Protein AF-A0A5F5Y4G2-F1 (afdb_monomer)

Secondary structure (DSSP, 8-state):
-----------------------------------------PPEEE-----SSS-----EEE--TTHHHHHHHHHHHHHHHHHHHHHHHHHHHHHHHHHHHHHHHHHHHHHHHHHHHHHHHHHHHHHHHHHHHHHHHHHHHHHHHHHHHHHHHHHHHHHHHHHHHHHHHHHHHHHHHHHHHHHHHHHHHHHHHHHHHHHHHHHHHHHHHHHHHHHHHHHHHHHHHHHHHHHHHHHHHHHHHHHHHHHHHHHHHHHHHHHHHHHHHHHHHHHHHHHHHHHHHHHHHHHHHHHHHHHHHTTS---TT-HHHHHHHHHHHHHHHHHHHHHHHHHHHHHHHHHHHHHHHHHHHHHHHHHHHHH--

Radius of gyration: 119.44 Å; Cα contacts (8 Å, |Δi|>4): 50; chains: 1; bounding box: 191×62×317 Å

Structure (mmCIF, N/CA/C/O backbone):
data_AF-A0A5F5Y4G2-F1
#
_entry.id   AF-A0A5F5Y4G2-F1
#
loop_
_atom_site.group_PDB
_atom_site.id
_atom_site.type_symbol
_atom_site.label_atom_id
_atom_site.label_alt_id
_atom_site.label_comp_id
_atom_site.label_asym_id
_atom_site.label_entity_id
_atom_site.label_seq_id
_atom_site.pdbx_PDB_ins_code
_atom_site.Cartn_x
_atom_site.Cartn_y
_atom_site.Cartn_z
_atom_site.occupancy
_atom_site.B_iso_or_equiv
_atom_site.auth_seq_id
_atom_site.auth_comp_id
_atom_site.auth_asym_id
_atom_site.auth_atom_id
_atom_site.pdbx_PDB_model_num
ATOM 1 N N . MET A 1 1 ? -34.140 -34.320 80.057 1.00 38.53 1 MET A N 1
ATOM 2 C CA . MET A 1 1 ? -33.520 -34.977 81.225 1.00 38.53 1 MET A CA 1
ATOM 3 C C . MET A 1 1 ? -34.242 -34.396 82.426 1.00 38.53 1 MET A C 1
ATOM 5 O O . MET A 1 1 ? -34.136 -33.197 82.622 1.00 38.53 1 MET A O 1
ATOM 9 N N . THR A 1 2 ? -35.306 -35.071 82.870 1.00 36.28 2 THR A N 1
ATOM 10 C CA . THR A 1 2 ? -35.298 -36.033 84.003 1.00 36.28 2 THR A CA 1
ATOM 11 C C . THR A 1 2 ? -35.081 -35.324 85.334 1.00 36.28 2 THR A C 1
ATOM 13 O O . THR A 1 2 ? -34.083 -34.624 85.457 1.00 36.28 2 THR A O 1
ATOM 16 N N . SER A 1 3 ? -35.884 -35.506 86.374 1.00 38.56 3 SER A N 1
ATOM 17 C CA . SER A 1 3 ? -37.195 -36.156 86.582 1.00 38.56 3 SER A CA 1
ATOM 18 C C . SER A 1 3 ? -37.644 -35.701 87.978 1.00 38.56 3 SER A C 1
ATOM 20 O O . SER A 1 3 ? -36.777 -35.312 88.751 1.00 38.56 3 SER A O 1
ATOM 22 N N . GLU A 1 4 ? -38.921 -35.826 88.339 1.00 37.50 4 GLU A N 1
ATOM 23 C CA . GLU A 1 4 ? -39.288 -36.415 89.640 1.00 37.50 4 GLU A CA 1
ATOM 24 C C . GLU A 1 4 ? -40.790 -36.713 89.679 1.00 37.50 4 GLU A C 1
ATOM 26 O O . GLU A 1 4 ? -41.617 -35.872 89.326 1.00 37.50 4 GLU A O 1
ATOM 31 N N . ASP A 1 5 ? -41.102 -37.959 90.031 1.00 40.75 5 ASP A N 1
ATOM 32 C CA . ASP A 1 5 ? -42.426 -38.567 89.931 1.00 40.75 5 ASP A CA 1
ATOM 33 C C . ASP A 1 5 ? -43.173 -38.547 91.279 1.00 40.75 5 ASP A C 1
ATOM 35 O O . ASP A 1 5 ? -42.569 -38.571 92.351 1.00 40.75 5 ASP A O 1
ATOM 39 N N . ASP A 1 6 ? -44.503 -38.532 91.183 1.00 41.88 6 ASP A N 1
ATOM 40 C CA . ASP A 1 6 ? -45.515 -39.155 92.052 1.00 41.88 6 ASP A CA 1
ATOM 41 C C . ASP A 1 6 ? -45.130 -39.689 93.457 1.00 41.88 6 ASP A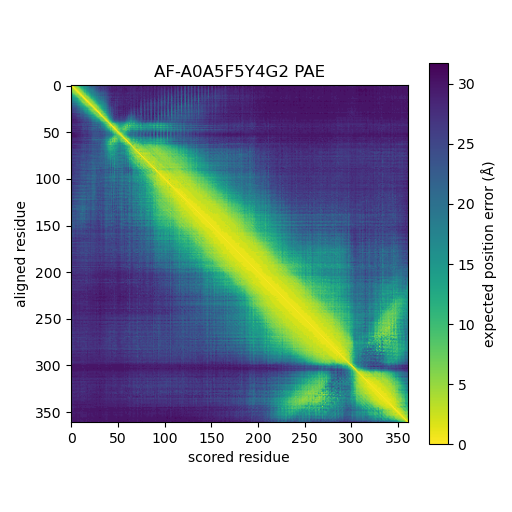 C 1
ATOM 43 O O . ASP A 1 6 ? -44.310 -40.595 93.593 1.00 41.88 6 ASP A O 1
ATOM 47 N N . CYS A 1 7 ? -45.932 -39.336 94.482 1.00 33.00 7 CYS A N 1
ATOM 48 C CA . CYS A 1 7 ? -46.967 -40.275 94.974 1.00 33.00 7 CYS A CA 1
ATOM 49 C C . CYS A 1 7 ? -47.960 -39.708 96.023 1.00 33.00 7 CYS A C 1
ATOM 51 O O . CYS A 1 7 ? -47.598 -39.026 96.978 1.00 33.00 7 CYS A O 1
ATOM 53 N N . PHE A 1 8 ? -49.226 -40.108 95.870 1.00 34.81 8 PHE A N 1
ATOM 54 C CA . PHE A 1 8 ? -50.351 -40.079 96.834 1.00 34.81 8 PHE A CA 1
ATOM 55 C C . PHE A 1 8 ? -50.457 -41.471 97.549 1.00 34.81 8 PHE A C 1
ATOM 57 O O . PHE A 1 8 ? -49.630 -42.328 97.233 1.00 34.81 8 PHE A O 1
ATOM 64 N N . PRO A 1 9 ? -51.490 -41.856 98.357 1.00 64.25 9 PRO A N 1
ATOM 65 C CA . PRO A 1 9 ? -52.448 -41.154 99.254 1.00 64.25 9 PRO A CA 1
ATOM 66 C C . PRO A 1 9 ? -52.682 -41.880 100.639 1.00 64.25 9 PRO A C 1
ATOM 68 O O . PRO A 1 9 ? -51.993 -42.841 100.962 1.00 64.25 9 PRO A O 1
ATOM 71 N N . ASN A 1 10 ? -53.774 -41.520 101.363 1.00 39.72 10 ASN A N 1
ATOM 72 C CA . ASN A 1 10 ? -54.607 -42.361 102.285 1.00 39.72 10 ASN A CA 1
ATOM 73 C C . ASN A 1 10 ? -54.117 -42.628 103.748 1.00 39.72 10 ASN A C 1
ATOM 75 O O . ASN A 1 10 ? -52.921 -42.679 103.988 1.00 39.72 10 ASN A O 1
ATOM 79 N N . VAL A 1 11 ? -54.954 -42.829 104.802 1.00 36.81 11 VAL A N 1
ATOM 80 C CA . VAL A 1 11 ? -56.440 -42.912 104.973 1.00 36.81 11 VAL A CA 1
ATOM 81 C C . VAL A 1 11 ? -56.912 -42.565 106.425 1.00 36.81 11 VAL A C 1
ATOM 83 O O . VAL A 1 11 ? -56.102 -42.432 107.336 1.00 36.81 11 VAL A O 1
ATOM 86 N N . CYS A 1 12 ? -58.235 -42.422 106.624 1.00 34.38 12 CYS A N 1
ATOM 87 C CA . CYS A 1 12 ? -59.021 -42.053 107.829 1.00 34.38 12 CYS A CA 1
ATOM 88 C C . CYS A 1 12 ? -58.856 -42.844 109.159 1.00 34.38 12 CYS A C 1
ATOM 90 O O . CYS A 1 12 ? -58.611 -44.046 109.134 1.00 34.38 12 CYS A O 1
ATOM 92 N N . SER A 1 13 ? -59.261 -42.215 110.288 1.00 35.00 13 SER A N 1
ATOM 93 C CA . SER A 1 13 ? -60.298 -42.705 111.253 1.00 35.00 13 SER A CA 1
ATOM 94 C C . SER A 1 13 ? -60.616 -41.615 112.315 1.00 35.00 13 SER A C 1
ATOM 96 O O . SER A 1 13 ? -59.695 -41.124 112.952 1.00 35.00 13 SER A O 1
ATOM 98 N N . SER A 1 14 ? -61.809 -41.004 112.398 1.00 35.41 14 SER A N 1
ATOM 99 C CA . SER A 1 14 ? -63.101 -41.456 112.979 1.00 35.41 14 SER A CA 1
ATOM 100 C C . SER A 1 14 ? -63.208 -41.418 114.525 1.00 35.41 14 SER A C 1
ATOM 102 O O . SER A 1 14 ? -62.497 -42.131 115.227 1.00 35.41 14 SER A O 1
ATOM 104 N N . CYS A 1 15 ? -64.152 -40.616 115.047 1.00 32.66 15 CYS A N 1
ATOM 105 C CA . CYS A 1 15 ? -64.503 -40.452 116.474 1.00 32.66 15 CYS A CA 1
ATOM 106 C C . CYS A 1 15 ? -65.824 -41.172 116.823 1.00 32.66 15 CYS A C 1
ATOM 108 O O . CYS A 1 15 ? -66.755 -41.070 116.028 1.00 32.66 15 CYS A O 1
ATOM 110 N N . ILE A 1 16 ? -65.989 -41.756 118.030 1.00 34.91 16 ILE A N 1
ATOM 111 C CA . ILE A 1 16 ? -67.303 -42.224 118.554 1.00 34.91 16 ILE A CA 1
ATOM 112 C C . ILE A 1 16 ? -67.467 -42.028 120.097 1.00 34.91 16 ILE A C 1
ATOM 114 O O . ILE A 1 16 ? -66.709 -42.591 120.875 1.00 34.91 16 ILE A O 1
ATOM 118 N N . PHE A 1 17 ? -68.495 -41.244 120.481 1.00 30.48 17 PHE A N 1
ATOM 119 C CA . PHE A 1 17 ? -69.427 -41.257 121.655 1.00 30.48 17 PHE A CA 1
ATOM 120 C C . PHE A 1 17 ? -69.016 -41.490 123.151 1.00 30.48 17 PHE A C 1
ATOM 122 O O . PHE A 1 17 ? -68.577 -42.568 123.523 1.00 30.48 17 PHE A O 1
ATOM 129 N N . TYR A 1 18 ? -69.338 -40.484 124.005 1.00 29.27 18 TYR A N 1
ATOM 130 C CA . TYR A 1 18 ? -70.257 -40.424 125.199 1.00 29.27 18 TYR A CA 1
ATOM 131 C C . TYR A 1 18 ? -70.629 -41.673 126.068 1.00 29.27 18 TYR A C 1
ATOM 133 O O . TYR A 1 18 ? -70.656 -42.769 125.517 1.00 29.27 18 TYR A O 1
ATOM 141 N N . PRO A 1 19 ? -71.181 -41.538 127.321 1.00 44.78 19 PRO A N 1
ATOM 142 C CA . PRO A 1 19 ? -71.185 -40.443 128.333 1.00 44.78 19 PRO A CA 1
ATOM 143 C C . PRO A 1 19 ? -70.999 -40.898 129.834 1.00 44.78 19 PRO A C 1
ATOM 145 O O . PRO A 1 19 ? -70.673 -42.041 130.128 1.00 44.78 19 PRO A O 1
ATOM 148 N N . GLU A 1 20 ? -71.240 -39.961 130.771 1.00 35.31 20 GLU A N 1
ATOM 149 C CA . GLU A 1 20 ? -71.387 -40.029 132.257 1.00 35.31 20 GLU A CA 1
ATOM 150 C C . GLU A 1 20 ? -72.375 -41.099 132.836 1.00 35.31 20 GLU A C 1
ATOM 152 O O . GLU A 1 20 ? -73.186 -41.590 132.046 1.00 35.31 20 GLU A O 1
ATOM 157 N N . PRO A 1 21 ? -72.387 -41.462 134.165 1.00 42.16 21 PRO A N 1
ATOM 158 C CA . PRO A 1 21 ? -72.597 -40.508 135.290 1.00 42.16 21 PRO A CA 1
ATOM 159 C C . PRO A 1 21 ? -72.016 -40.799 136.707 1.00 42.16 21 PRO A C 1
ATOM 161 O O . PRO A 1 21 ? -71.596 -41.904 137.047 1.00 42.16 21 PRO A O 1
ATOM 164 N N . PHE A 1 22 ? -72.107 -39.788 137.587 1.00 32.94 22 PHE A N 1
ATOM 165 C CA . PHE A 1 22 ? -71.995 -39.903 139.058 1.00 32.94 22 PHE A CA 1
ATOM 166 C C . PHE A 1 22 ? -73.327 -40.311 139.735 1.00 32.94 22 PHE A C 1
ATOM 168 O O . PHE A 1 22 ? -74.379 -39.757 139.419 1.00 32.94 22 PHE A O 1
ATOM 175 N N . GLU A 1 23 ? -73.279 -41.176 140.760 1.00 34.03 23 GLU A N 1
ATOM 176 C CA . GLU A 1 23 ? -74.411 -41.456 141.668 1.00 34.03 23 GLU A CA 1
ATOM 177 C C . GLU A 1 23 ?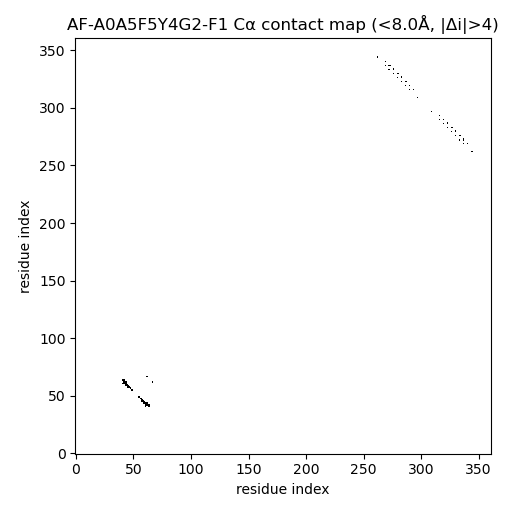 -74.130 -40.961 143.101 1.00 34.03 23 GLU A C 1
ATOM 179 O O . GLU A 1 23 ? -73.110 -41.301 143.701 1.00 34.03 23 GLU A O 1
ATOM 184 N N . THR A 1 24 ? -75.086 -40.235 143.695 1.00 31.59 24 THR A N 1
ATOM 185 C CA . THR A 1 24 ? -75.095 -39.914 145.134 1.00 31.59 24 THR A CA 1
ATOM 186 C C . THR A 1 24 ? -76.494 -40.157 145.700 1.00 31.59 24 THR A C 1
ATOM 188 O O . THR A 1 24 ? -77.439 -39.469 145.317 1.00 31.59 24 THR A O 1
ATOM 191 N N . ARG A 1 25 ? -76.651 -41.097 146.645 1.00 31.00 25 ARG A N 1
ATOM 192 C CA . ARG A 1 25 ? -77.920 -41.329 147.363 1.00 31.00 25 ARG A CA 1
ATOM 193 C C . ARG A 1 25 ? -77.757 -41.219 148.881 1.00 31.00 25 ARG A C 1
ATOM 195 O O . ARG A 1 25 ? -77.013 -41.987 149.482 1.00 31.00 25 ARG A O 1
ATOM 202 N N . ARG A 1 26 ? -78.554 -40.340 149.497 1.00 29.23 26 ARG A N 1
ATOM 203 C CA . ARG A 1 26 ? -79.078 -40.472 150.871 1.00 29.23 26 ARG A CA 1
ATOM 204 C C . ARG A 1 26 ? -80.436 -39.760 150.985 1.00 29.23 26 ARG A C 1
ATOM 206 O O . ARG A 1 26 ? -80.460 -38.538 150.889 1.00 29.23 26 ARG A O 1
ATOM 213 N N . PRO A 1 27 ? -81.522 -40.501 151.239 1.00 37.78 27 PRO A N 1
ATOM 214 C CA . PRO A 1 27 ? -82.692 -40.057 152.005 1.00 37.78 27 PRO A CA 1
ATOM 215 C C . PRO A 1 27 ? -82.538 -40.563 153.457 1.00 37.78 27 PRO A C 1
ATOM 217 O O . PRO A 1 27 ? -82.056 -41.671 153.677 1.00 37.78 27 PRO A O 1
ATOM 220 N N . ASP A 1 28 ? -82.648 -39.706 154.469 1.00 29.31 28 ASP A N 1
ATOM 221 C CA . ASP A 1 28 ? -83.875 -39.278 155.174 1.00 29.31 28 ASP A CA 1
ATOM 222 C C . ASP A 1 28 ? -84.373 -40.260 156.253 1.00 29.31 28 ASP A C 1
ATOM 224 O O . ASP A 1 28 ? -84.595 -41.444 156.018 1.00 29.31 28 ASP A O 1
ATOM 228 N N . LEU A 1 29 ? -84.557 -39.719 157.463 1.00 33.94 29 LEU A N 1
ATOM 229 C CA . LEU A 1 29 ? -85.066 -40.384 158.667 1.00 33.94 29 LEU A CA 1
ATOM 230 C C . LEU A 1 29 ? -86.363 -39.689 159.101 1.00 33.94 29 LEU A C 1
ATOM 232 O O . LEU A 1 29 ? -86.390 -38.462 159.184 1.00 33.94 29 LEU A O 1
ATOM 236 N N . SER A 1 30 ? -87.415 -40.448 159.431 1.00 28.41 30 SER A N 1
ATOM 237 C CA . SER A 1 30 ? -88.691 -39.882 159.895 1.00 28.41 30 SER A CA 1
ATOM 238 C C . SER A 1 30 ? -89.414 -40.758 160.934 1.00 28.41 30 SER A C 1
ATOM 240 O O . SER A 1 30 ? -89.969 -41.795 160.593 1.00 28.41 30 SER A O 1
ATOM 242 N N . ASN A 1 31 ? -89.427 -40.249 162.174 1.00 31.16 31 ASN A N 1
ATOM 243 C CA . ASN A 1 31 ? -90.534 -40.171 163.152 1.00 31.16 31 ASN A CA 1
ATOM 244 C C . ASN A 1 31 ? -91.256 -41.396 163.776 1.00 31.16 31 ASN A C 1
ATOM 246 O O . ASN A 1 31 ? -91.581 -42.383 163.129 1.00 31.16 31 ASN A O 1
ATOM 250 N N . GLY A 1 32 ? -91.654 -41.174 165.046 1.00 29.50 32 GLY A N 1
ATOM 251 C CA . GLY A 1 32 ? -92.576 -41.965 165.893 1.00 29.50 32 GLY A CA 1
ATOM 252 C C . GLY A 1 32 ? -91.848 -42.675 167.048 1.00 29.50 32 GLY A C 1
ATOM 253 O O . GLY A 1 32 ? -90.850 -43.332 166.794 1.00 29.50 32 GLY A O 1
ATOM 254 N N . GLU A 1 33 ? -92.221 -42.612 168.336 1.00 29.19 33 GLU A N 1
ATOM 255 C CA . GLU A 1 33 ? -93.356 -42.043 169.110 1.00 29.19 33 GLU A CA 1
ATOM 256 C C . GLU A 1 33 ? -92.981 -42.119 170.640 1.00 29.19 33 GLU A C 1
ATOM 258 O O . GLU A 1 33 ? -91.884 -42.593 170.937 1.00 29.19 33 GLU A O 1
ATOM 263 N N . PRO A 1 34 ? -93.822 -41.798 171.661 1.00 48.72 34 PRO A N 1
ATOM 264 C CA . PRO A 1 34 ? -94.746 -40.666 171.835 1.00 48.72 34 PRO A CA 1
ATOM 265 C C . PRO A 1 34 ? -94.709 -39.991 173.251 1.00 48.72 34 PRO A C 1
ATOM 267 O O . PRO A 1 34 ? -94.328 -40.572 174.260 1.00 48.72 34 PRO A O 1
ATOM 270 N N . THR A 1 35 ? -95.233 -38.758 173.331 1.00 33.94 35 THR A N 1
ATOM 271 C CA . THR A 1 35 ? -95.939 -38.100 174.475 1.00 33.94 35 THR A CA 1
ATOM 272 C C . THR A 1 35 ? -95.528 -38.280 175.960 1.00 33.94 35 THR A C 1
ATOM 274 O O . THR A 1 35 ? -95.774 -39.323 176.562 1.00 33.94 35 THR A O 1
ATOM 277 N N . ARG A 1 36 ? -95.285 -37.144 176.649 1.00 29.19 36 ARG A N 1
ATOM 278 C CA . ARG A 1 36 ? -96.118 -36.643 177.785 1.00 29.19 36 ARG A CA 1
ATOM 279 C C . ARG A 1 36 ? -95.814 -35.163 178.115 1.00 29.19 36 ARG A C 1
ATOM 281 O O . ARG A 1 36 ? -94.771 -34.644 177.741 1.00 29.19 36 ARG A O 1
ATOM 288 N N . LYS A 1 37 ? -96.762 -34.473 178.761 1.00 32.84 37 LYS A N 1
ATOM 289 C CA . LYS A 1 37 ? -96.722 -33.042 179.173 1.00 32.84 37 LYS A CA 1
ATOM 290 C C . LYS A 1 37 ? -96.495 -32.950 180.705 1.00 32.84 37 LYS A C 1
ATOM 292 O O . LYS A 1 37 ? -96.649 -33.988 181.339 1.00 32.84 37 LYS A O 1
ATOM 297 N N . LEU A 1 38 ? -96.194 -31.852 181.420 1.00 36.56 38 LEU A N 1
ATOM 298 C CA . LEU A 1 38 ? -96.100 -30.357 181.323 1.00 36.56 38 LEU A CA 1
ATOM 299 C C . LEU A 1 38 ? -95.194 -29.926 182.548 1.00 36.56 38 LEU A C 1
ATOM 301 O O . LEU A 1 38 ? -94.850 -30.837 183.306 1.00 36.56 38 LEU A O 1
ATOM 305 N N . PRO A 1 39 ? -94.876 -28.648 182.906 1.00 49.78 39 PRO A N 1
ATOM 306 C CA . PRO A 1 39 ? -94.900 -27.338 182.218 1.00 49.78 39 PRO A CA 1
ATOM 307 C C . PRO A 1 39 ? -93.633 -26.428 182.458 1.00 49.78 39 PRO A C 1
ATOM 309 O O . PRO A 1 39 ? -92.713 -26.813 183.164 1.00 49.78 39 PRO A O 1
ATOM 312 N N . GLN A 1 40 ? -93.677 -25.173 181.955 1.00 39.19 40 GLN A N 1
ATOM 313 C CA . GLN A 1 40 ? -92.912 -23.949 182.347 1.00 39.19 40 GLN A CA 1
ATOM 314 C C . GLN A 1 40 ? -91.358 -23.877 182.260 1.00 39.19 40 GLN A C 1
ATOM 316 O O . GLN A 1 40 ? -90.646 -24.702 182.813 1.00 39.19 40 GLN A O 1
ATOM 321 N N . GLY A 1 41 ? -90.832 -22.749 181.739 1.00 45.28 41 GLY A N 1
ATOM 322 C CA . GLY A 1 41 ? -89.499 -22.227 182.120 1.00 45.28 41 GLY A CA 1
ATOM 323 C C . GLY A 1 41 ? -88.669 -21.542 181.018 1.00 45.28 41 GLY A C 1
ATOM 324 O O . GLY A 1 41 ? -88.432 -22.119 179.967 1.00 45.28 41 GLY A O 1
ATOM 325 N N . VAL A 1 42 ? -88.205 -20.315 181.286 1.00 47.97 42 VAL A N 1
ATOM 326 C CA . VAL A 1 42 ? -87.304 -19.475 180.458 1.00 47.97 42 VAL A CA 1
ATOM 327 C C . VAL A 1 42 ? -86.005 -20.202 180.057 1.00 47.97 42 VAL A C 1
ATOM 329 O O . VAL A 1 42 ? -85.409 -20.895 180.878 1.00 47.97 42 VAL A O 1
ATOM 332 N N . VAL A 1 43 ? -85.521 -19.995 178.823 1.00 54.53 43 VAL A N 1
ATOM 333 C CA . VAL A 1 43 ? -84.254 -20.572 178.328 1.00 54.53 43 VAL A CA 1
ATOM 334 C C . VAL A 1 43 ? -83.105 -19.573 178.491 1.00 54.53 43 VAL A C 1
ATOM 336 O O . VAL A 1 43 ? -83.129 -18.494 177.902 1.00 54.53 43 VAL A O 1
ATOM 339 N N . TYR A 1 44 ? -82.076 -19.952 179.250 1.00 50.16 44 TYR A N 1
ATOM 340 C CA . TYR A 1 44 ? -80.855 -19.161 179.431 1.00 50.16 44 TYR A CA 1
ATOM 341 C C . TYR A 1 44 ? -79.737 -19.669 178.515 1.00 50.16 44 TYR A C 1
ATOM 343 O O . TYR A 1 44 ? -79.363 -20.840 178.575 1.00 50.16 44 TYR A O 1
ATOM 351 N N . GLY A 1 45 ? -79.186 -18.784 177.681 1.00 56.12 45 GLY A N 1
ATOM 352 C CA . GLY A 1 45 ? -78.024 -19.074 176.842 1.00 56.12 45 GLY A CA 1
ATOM 353 C C . GLY A 1 45 ? -76.727 -18.635 177.520 1.00 56.12 45 GLY A C 1
ATOM 354 O O . GLY A 1 45 ? -76.561 -17.459 177.836 1.00 56.12 45 GLY A O 1
ATOM 355 N N . VAL A 1 46 ? -75.786 -19.563 177.717 1.00 54.25 46 VAL A N 1
ATOM 356 C CA . VAL A 1 46 ? -74.434 -19.249 178.205 1.00 54.25 46 VAL A CA 1
ATOM 357 C C . VAL A 1 46 ? -73.480 -19.198 177.016 1.00 54.25 46 VAL A C 1
ATOM 359 O O . VAL A 1 46 ? -73.090 -20.235 176.484 1.00 54.25 46 VAL A O 1
ATOM 362 N N . VAL A 1 47 ? -73.071 -17.994 176.616 1.00 61.34 47 VAL A N 1
ATOM 363 C CA . VAL A 1 47 ? -72.015 -17.797 175.613 1.00 61.34 47 VAL A CA 1
ATOM 364 C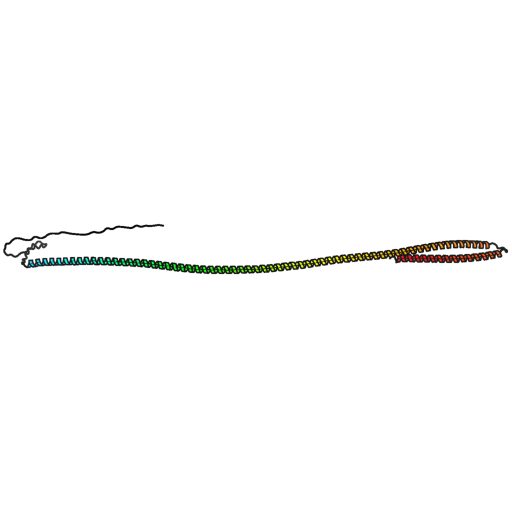 C . VAL A 1 47 ? -70.729 -17.421 176.339 1.00 61.34 47 VAL A C 1
ATOM 366 O O . VAL A 1 47 ? -70.624 -16.334 176.903 1.00 61.34 47 VAL A O 1
ATOM 369 N N . ARG A 1 48 ? -69.726 -18.308 176.318 1.00 49.03 48 ARG A N 1
ATOM 370 C CA . ARG A 1 48 ? -68.372 -17.943 176.753 1.00 49.03 48 ARG A CA 1
ATOM 371 C C . ARG A 1 48 ? -67.795 -16.925 175.773 1.00 49.03 48 ARG A C 1
ATOM 373 O O . ARG A 1 48 ? -67.518 -17.271 174.628 1.00 49.03 48 ARG A O 1
ATOM 380 N N . ARG A 1 49 ? -67.549 -15.703 176.245 1.00 55.59 49 ARG A N 1
ATOM 381 C CA . ARG A 1 49 ? -66.521 -14.845 175.651 1.00 55.59 49 ARG A CA 1
ATOM 382 C C . ARG A 1 49 ? -65.161 -15.272 176.200 1.00 55.59 49 ARG A C 1
ATOM 384 O O . ARG A 1 49 ? -65.057 -15.777 177.318 1.00 55.59 49 ARG A O 1
ATOM 391 N N . SER A 1 50 ? -64.125 -15.145 175.387 1.00 44.56 50 SER A N 1
ATOM 392 C CA . SER A 1 50 ? -62.745 -15.426 175.780 1.00 44.56 50 SER A CA 1
ATOM 393 C C . SER A 1 50 ? -61.877 -14.301 175.244 1.00 44.56 50 SER A C 1
ATOM 395 O O . SER A 1 50 ? -61.340 -14.399 174.146 1.00 44.56 50 SER A O 1
ATOM 397 N N . ASP A 1 51 ? -61.816 -13.218 176.016 1.00 54.22 51 ASP A N 1
ATOM 398 C CA . ASP A 1 51 ? -60.866 -12.131 175.794 1.00 54.22 51 ASP A CA 1
ATOM 399 C C . ASP A 1 51 ? -59.478 -12.495 176.363 1.00 54.22 51 ASP A C 1
ATOM 401 O O . ASP A 1 51 ? -59.390 -13.339 177.262 1.00 54.22 51 ASP A O 1
ATOM 405 N N . PRO A 1 52 ? -58.374 -11.901 175.862 1.00 55.34 52 PRO A N 1
ATOM 406 C CA . PRO A 1 52 ? -57.023 -12.450 176.047 1.00 55.34 52 PRO A CA 1
ATOM 407 C C . PRO A 1 52 ? -56.372 -12.260 177.429 1.00 55.34 52 PRO A C 1
ATOM 409 O O . PRO A 1 52 ? -55.168 -12.473 177.552 1.00 55.34 52 PRO A O 1
ATOM 412 N N . ASN A 1 53 ? -57.111 -11.829 178.454 1.00 51.72 53 ASN A N 1
ATOM 413 C CA . ASN A 1 53 ? -56.567 -11.533 179.782 1.00 51.72 53 ASN A CA 1
ATOM 414 C C . ASN A 1 53 ? -57.477 -12.156 180.855 1.00 51.72 53 ASN A C 1
ATOM 416 O O . ASN A 1 53 ? -58.688 -11.948 180.817 1.00 51.72 53 ASN A O 1
ATOM 420 N N . GLU A 1 54 ? -56.930 -12.966 181.768 1.00 54.50 54 GLU A N 1
ATOM 421 C CA . GLU A 1 54 ? -57.700 -13.950 182.554 1.00 54.50 54 GLU A CA 1
ATOM 422 C C . GLU A 1 54 ? -58.610 -13.375 183.666 1.00 54.50 54 GLU A C 1
ATOM 424 O O . GLU A 1 54 ? -58.422 -13.631 184.855 1.00 54.50 54 GLU A O 1
ATOM 429 N N . GLN A 1 55 ? -59.695 -12.703 183.281 1.00 41.62 55 GLN A N 1
ATOM 430 C CA . GLN A 1 55 ? -60.891 -12.541 184.111 1.00 41.62 55 GLN A CA 1
ATOM 431 C C . GLN A 1 55 ? -62.096 -13.137 183.376 1.00 41.62 55 GLN A C 1
ATOM 433 O O . GLN A 1 55 ? -62.561 -12.641 182.354 1.00 41.62 55 GLN A O 1
ATOM 438 N N . LYS A 1 56 ? -62.567 -14.284 183.878 1.00 52.12 56 LYS A N 1
ATOM 439 C CA . LYS A 1 56 ? -63.601 -15.115 183.242 1.00 52.12 56 LYS A CA 1
ATOM 440 C C . LYS A 1 56 ? -64.996 -14.592 183.599 1.00 52.12 56 LYS A C 1
ATOM 442 O O . LYS A 1 56 ? -65.673 -15.174 184.443 1.00 52.12 56 LYS A O 1
ATOM 447 N N . GLU A 1 57 ? -65.424 -13.503 182.961 1.00 48.81 57 GLU A N 1
ATOM 448 C CA . GLU A 1 57 ? -66.796 -13.000 183.102 1.00 48.81 57 GLU A CA 1
ATOM 449 C C . GLU A 1 57 ? -67.822 -13.909 182.410 1.00 48.81 57 GLU A C 1
ATOM 451 O O . GLU A 1 57 ? -67.703 -14.276 181.239 1.00 48.81 57 GLU A O 1
ATOM 456 N N . MET A 1 58 ? -68.871 -14.261 183.156 1.00 49.16 58 MET A N 1
ATOM 457 C CA . MET A 1 58 ? -69.971 -15.111 182.707 1.00 49.16 58 MET A CA 1
ATOM 458 C C . MET A 1 58 ? -71.233 -14.259 182.543 1.00 49.16 58 MET A C 1
ATOM 460 O O . MET A 1 58 ? -72.075 -14.193 183.436 1.00 49.16 58 MET A O 1
ATOM 464 N N . VAL A 1 59 ? -71.361 -13.584 181.398 1.00 58.12 59 VAL A N 1
ATOM 465 C CA . VAL A 1 59 ? -72.518 -12.720 181.125 1.00 58.12 59 VAL A CA 1
ATOM 466 C C . VAL A 1 59 ? -73.706 -13.567 180.664 1.00 58.12 59 VAL A C 1
ATOM 468 O O . VAL A 1 59 ? -73.742 -14.063 179.537 1.00 58.12 59 VAL A O 1
ATOM 471 N N . VAL A 1 60 ? -74.686 -13.744 181.550 1.00 44.72 60 VAL A N 1
ATOM 472 C CA . VAL A 1 60 ? -75.934 -14.460 181.257 1.00 44.72 60 VAL A CA 1
ATOM 473 C C . VAL A 1 60 ? -76.937 -13.492 180.634 1.00 44.72 60 VAL A C 1
ATOM 475 O O . VAL A 1 60 ? -77.514 -12.654 181.324 1.00 44.72 60 VAL A O 1
ATOM 478 N N . TYR A 1 61 ? -77.182 -13.631 179.331 1.00 55.91 61 TYR A N 1
ATOM 479 C CA . TYR A 1 61 ? -78.262 -12.916 178.652 1.00 55.91 61 TYR A CA 1
ATOM 480 C C . TYR A 1 61 ? -79.550 -13.745 178.712 1.00 55.91 61 TYR A C 1
ATOM 482 O O . TYR A 1 61 ? -79.619 -14.860 178.194 1.00 55.91 61 TYR A O 1
ATOM 490 N N . GLY A 1 62 ? -80.586 -13.193 179.346 1.00 43.47 62 GLY A N 1
ATOM 491 C CA . GLY A 1 62 ? -81.941 -13.733 179.258 1.00 43.47 62 GLY A CA 1
ATOM 492 C C . GLY A 1 62 ? -82.585 -13.302 177.944 1.00 43.47 62 GLY A C 1
ATOM 493 O O . GLY A 1 62 ? -82.773 -12.107 177.721 1.00 43.47 62 GLY A O 1
ATOM 494 N N . TRP A 1 63 ? -82.938 -14.256 177.084 1.00 53.53 63 TRP A N 1
ATOM 495 C CA . TRP A 1 63 ? -83.675 -13.989 175.848 1.00 53.53 63 TRP A CA 1
ATOM 496 C C . TRP A 1 63 ? -85.119 -14.466 175.962 1.00 53.53 63 TRP A C 1
ATOM 498 O O . TRP A 1 63 ? -85.403 -15.546 176.481 1.00 53.53 63 TRP A O 1
ATOM 508 N N . SER A 1 64 ? -86.044 -13.664 175.436 1.00 53.94 64 SER A N 1
ATOM 509 C CA . SER A 1 64 ? -87.419 -14.121 175.240 1.00 53.94 64 SER A CA 1
ATOM 510 C C . SER A 1 64 ? -87.476 -15.138 174.094 1.00 53.94 64 SER A C 1
ATOM 512 O O . SER A 1 64 ? -86.696 -15.075 173.141 1.00 53.94 64 SER A O 1
ATOM 514 N N . THR A 1 65 ? -88.444 -16.055 174.140 1.00 57.25 65 THR A N 1
ATOM 515 C CA . THR A 1 65 ? -88.670 -17.063 173.087 1.00 57.25 65 THR A CA 1
ATOM 516 C C . THR A 1 65 ? -89.001 -16.467 171.713 1.00 57.25 65 THR A C 1
ATOM 518 O O . THR A 1 65 ? -88.950 -17.186 170.715 1.00 57.25 65 THR A O 1
ATOM 521 N N . ASN A 1 66 ? -89.307 -15.167 171.644 1.00 64.31 66 ASN A N 1
ATOM 522 C CA . ASN A 1 66 ? -89.561 -14.447 170.400 1.00 64.31 66 ASN A CA 1
ATOM 523 C C . ASN A 1 66 ? -88.251 -14.015 169.711 1.00 64.31 66 ASN A C 1
ATOM 525 O O . ASN A 1 66 ? -88.082 -14.302 168.529 1.00 64.31 66 ASN A O 1
ATOM 529 N N . GLN A 1 67 ? -87.285 -13.443 170.443 1.00 64.19 67 GLN A N 1
ATOM 530 C CA . GLN A 1 67 ? -86.025 -12.940 169.860 1.00 64.19 67 GLN A CA 1
ATOM 531 C C . GLN A 1 67 ? -85.174 -14.040 169.208 1.00 64.19 67 GLN A C 1
ATOM 533 O O . GLN A 1 67 ? -84.689 -13.873 168.092 1.00 64.19 67 GLN A O 1
ATOM 538 N N . LEU A 1 68 ? -85.043 -15.211 169.847 1.00 66.88 68 LEU A N 1
ATOM 539 C CA . LEU A 1 68 ? -84.292 -16.333 169.259 1.00 66.88 68 LEU A CA 1
ATOM 540 C C . LEU A 1 68 ? -84.932 -16.837 167.948 1.00 66.88 68 LEU A C 1
ATOM 542 O O . LEU A 1 68 ? -84.249 -17.361 167.066 1.00 66.88 68 LEU A O 1
ATOM 546 N N . LYS A 1 69 ? -86.253 -16.679 167.813 1.00 69.50 69 LYS A N 1
ATOM 547 C CA . LYS A 1 69 ? -87.012 -17.083 166.626 1.00 69.50 69 LYS A CA 1
ATOM 548 C C . LYS A 1 69 ? -86.793 -16.114 165.460 1.00 69.50 69 LYS A C 1
ATOM 550 O O . LYS A 1 69 ? -86.744 -16.564 164.319 1.00 69.50 69 LYS A O 1
ATOM 555 N N . GLU A 1 70 ? -86.626 -14.825 165.748 1.00 72.44 70 GLU A N 1
ATOM 556 C CA . GLU A 1 70 ? -86.282 -13.791 164.766 1.00 72.44 70 GLU A CA 1
ATOM 557 C C . GLU A 1 70 ? -84.850 -13.973 164.244 1.00 72.44 70 GLU A C 1
ATOM 559 O O . GLU A 1 70 ? -84.665 -14.085 163.035 1.00 72.44 70 GLU A O 1
ATOM 564 N N . GLU A 1 71 ? -83.859 -14.156 165.123 1.00 73.31 71 GLU A N 1
ATOM 565 C CA . GLU A 1 71 ? -82.461 -14.417 164.727 1.00 73.31 71 GLU A CA 1
ATOM 566 C C . GLU A 1 71 ? -82.308 -15.704 163.893 1.00 73.31 71 GLU A C 1
ATOM 568 O O . GLU A 1 71 ? -81.620 -15.733 162.868 1.00 73.31 71 GLU A O 1
ATOM 573 N N . MET A 1 72 ? -83.010 -16.783 164.266 1.00 73.00 72 MET A N 1
ATOM 574 C CA . MET A 1 72 ? -82.989 -18.026 163.485 1.00 73.00 72 MET A CA 1
ATOM 575 C C . MET A 1 72 ? -83.678 -17.881 162.115 1.00 73.00 72 MET A C 1
ATOM 577 O O . MET A 1 72 ? -83.326 -18.603 161.177 1.00 73.00 72 MET A O 1
ATOM 581 N N . ASN A 1 73 ? -84.635 -16.959 161.971 1.00 73.50 73 ASN A N 1
ATOM 582 C CA . ASN A 1 73 ? -85.206 -16.608 160.670 1.00 73.50 73 ASN A CA 1
ATOM 583 C C . ASN A 1 73 ? -84.233 -15.735 159.861 1.00 73.50 73 ASN A C 1
ATOM 585 O O . ASN A 1 73 ? -83.990 -16.043 158.697 1.00 73.50 73 ASN A O 1
ATOM 589 N N . TYR A 1 74 ? -83.583 -14.747 160.482 1.00 78.25 74 TYR A N 1
ATOM 590 C CA . TYR A 1 74 ? -82.596 -13.882 159.827 1.00 78.25 74 TYR A CA 1
ATOM 591 C C . TYR A 1 74 ? -81.433 -14.679 159.212 1.00 78.25 74 TYR A C 1
ATOM 593 O O . TYR A 1 74 ? -81.106 -14.501 158.039 1.00 78.25 74 TYR A O 1
ATOM 601 N N . ILE A 1 75 ? -80.863 -15.649 159.941 1.00 74.81 75 ILE A N 1
ATOM 602 C CA . ILE A 1 75 ? -79.801 -16.523 159.406 1.00 74.81 75 ILE A CA 1
ATOM 603 C C . ILE A 1 75 ? -80.304 -17.374 158.225 1.00 74.81 75 ILE A C 1
ATOM 605 O O . ILE A 1 75 ? -79.567 -17.589 157.257 1.00 74.81 75 ILE A O 1
ATOM 609 N N . LYS A 1 76 ? -81.557 -17.852 158.264 1.00 75.31 76 LYS A N 1
ATOM 610 C CA . LYS A 1 76 ? -82.163 -18.585 157.137 1.00 75.31 76 LYS A CA 1
ATOM 611 C C . LYS A 1 76 ? -82.342 -17.687 155.916 1.00 75.31 76 LYS A C 1
ATOM 613 O O . LYS A 1 76 ? -81.997 -18.120 154.817 1.00 75.31 76 LYS A O 1
ATOM 618 N N . ASP A 1 77 ? -82.805 -16.456 156.102 1.00 78.38 77 ASP A N 1
ATOM 619 C CA . ASP A 1 77 ? -83.013 -15.497 155.017 1.00 78.38 77 ASP A CA 1
ATOM 620 C C . ASP A 1 77 ? -81.691 -15.032 154.399 1.00 78.38 77 ASP A C 1
ATOM 622 O O . ASP A 1 77 ? -81.572 -15.007 153.172 1.00 78.38 77 ASP A O 1
ATOM 626 N N . VAL A 1 78 ? -80.651 -14.772 155.199 1.00 81.44 78 VAL A N 1
ATOM 627 C CA . VAL A 1 78 ? -79.301 -14.473 154.687 1.00 81.44 78 VAL A CA 1
ATOM 628 C C . VAL A 1 78 ? -78.750 -15.655 153.885 1.00 81.44 78 VAL A C 1
ATOM 630 O O . VAL A 1 78 ? -78.249 -15.461 152.776 1.00 81.44 78 VAL A O 1
ATOM 633 N N . ARG A 1 79 ? -78.903 -16.895 154.372 1.00 77.19 79 ARG A N 1
ATOM 634 C CA . ARG A 1 79 ? -78.463 -18.101 153.645 1.00 77.19 79 ARG A CA 1
ATOM 635 C C . ARG A 1 79 ? -79.238 -18.306 152.341 1.00 77.19 79 ARG A C 1
ATOM 637 O O . ARG A 1 79 ? -78.635 -18.602 151.312 1.00 77.19 79 ARG A O 1
ATOM 644 N N . ALA A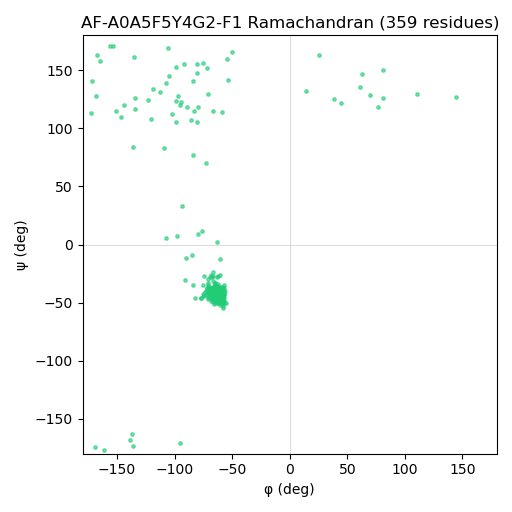 1 80 ? -80.555 -18.106 152.360 1.00 77.94 80 ALA A N 1
ATOM 645 C CA . ALA A 1 80 ? -81.399 -18.164 151.169 1.00 77.94 80 ALA A CA 1
ATOM 646 C C . ALA A 1 80 ? -81.064 -17.044 150.168 1.00 77.94 80 ALA A C 1
ATOM 648 O O . ALA A 1 80 ? -81.150 -17.252 148.958 1.00 77.94 80 ALA A O 1
ATOM 649 N N . THR A 1 81 ? -80.654 -15.871 150.652 1.00 79.81 81 THR A N 1
ATOM 650 C CA . THR A 1 81 ? -80.257 -14.729 149.818 1.00 79.81 81 THR A CA 1
ATOM 651 C C . THR A 1 81 ? -78.885 -14.952 149.186 1.00 79.81 81 THR A C 1
ATOM 653 O O . THR A 1 81 ? -78.747 -14.762 147.979 1.00 79.81 81 THR A O 1
ATOM 656 N N . LEU A 1 82 ? -77.902 -15.454 149.940 1.00 78.75 82 LEU A N 1
ATOM 657 C CA . LEU A 1 82 ? -76.596 -15.849 149.402 1.00 78.75 82 LEU A CA 1
ATOM 658 C C . LEU A 1 82 ? -76.715 -16.977 148.369 1.00 78.75 82 LEU A C 1
ATOM 660 O O . LEU A 1 82 ? -76.103 -16.880 147.310 1.00 78.75 82 LEU A O 1
ATOM 664 N N . GLU A 1 83 ? -77.557 -17.991 148.593 1.00 76.38 83 GLU A N 1
ATOM 665 C CA . GLU A 1 83 ? -77.747 -19.058 147.598 1.00 76.38 83 GLU A CA 1
ATOM 666 C C . GLU A 1 83 ? -78.525 -18.570 146.356 1.00 76.38 83 GLU A C 1
ATOM 668 O O . GLU A 1 83 ? -78.261 -19.025 145.242 1.00 76.38 83 GLU A O 1
ATOM 673 N N . LYS A 1 84 ? -79.423 -17.579 146.497 1.00 80.00 84 LYS A N 1
ATOM 674 C CA . LYS A 1 84 ? -80.035 -16.863 145.356 1.00 80.00 84 LYS A CA 1
ATOM 675 C C . LYS A 1 84 ? -79.015 -16.032 144.568 1.00 80.00 84 LYS A C 1
ATOM 677 O O . LYS A 1 84 ? -79.133 -15.948 143.347 1.00 80.00 84 LYS A O 1
ATOM 682 N N . VAL A 1 85 ? -78.040 -15.407 145.234 1.00 81.44 85 VAL A N 1
ATOM 683 C CA . VAL A 1 85 ? -76.934 -14.691 144.569 1.00 81.44 85 VAL A CA 1
ATOM 684 C C . VAL A 1 85 ? -76.016 -15.685 143.864 1.00 81.44 85 VAL A C 1
ATOM 686 O O . VAL A 1 85 ? -75.740 -15.501 142.685 1.00 81.44 85 VAL A O 1
ATOM 689 N N . ARG A 1 86 ? -75.637 -16.785 144.526 1.00 77.56 86 ARG A N 1
ATOM 690 C CA . ARG A 1 86 ? -74.825 -17.865 143.950 1.00 77.56 86 ARG A CA 1
ATOM 691 C C . ARG A 1 86 ? -75.460 -18.426 142.677 1.00 77.56 86 ARG A C 1
ATOM 693 O O . ARG A 1 86 ? -74.802 -18.471 141.646 1.00 77.56 86 ARG A O 1
ATOM 700 N N . LYS A 1 87 ? -76.748 -18.787 142.714 1.00 80.38 87 LYS A N 1
ATOM 701 C CA . LYS A 1 87 ? -77.463 -19.301 141.532 1.00 80.38 87 LYS A CA 1
ATOM 702 C C . LYS A 1 87 ? -77.553 -18.291 140.386 1.00 80.38 87 LYS A C 1
ATOM 704 O O . LYS A 1 87 ? -77.413 -18.709 139.243 1.00 80.38 87 LYS A O 1
ATOM 709 N N . ARG A 1 88 ? -77.743 -16.995 140.672 1.00 83.19 88 ARG A N 1
ATOM 710 C CA . ARG A 1 88 ? -77.671 -15.954 139.631 1.00 83.19 88 ARG A CA 1
ATOM 711 C C . ARG A 1 88 ? -76.265 -15.829 139.058 1.00 83.19 88 ARG A C 1
ATOM 713 O O . ARG A 1 88 ? -76.117 -16.000 137.863 1.00 83.19 88 ARG A O 1
ATOM 720 N N . MET A 1 89 ? -75.236 -15.695 139.893 1.00 80.06 89 MET A N 1
ATOM 721 C CA . MET A 1 89 ? -73.853 -15.579 139.418 1.00 80.06 89 MET A CA 1
ATOM 722 C C . MET A 1 89 ? -73.386 -16.767 138.571 1.00 80.06 89 MET A C 1
ATOM 724 O O . MET A 1 89 ? -72.691 -16.545 137.587 1.00 80.06 89 MET A O 1
ATOM 728 N N . TYR A 1 90 ? -73.757 -18.007 138.910 1.00 75.94 90 TYR A N 1
ATOM 729 C CA . TYR A 1 90 ? -73.446 -19.158 138.052 1.00 75.94 90 TYR A CA 1
ATOM 730 C C . TYR A 1 90 ? -74.252 -19.141 136.744 1.00 75.94 90 TYR A C 1
ATOM 732 O O . TYR A 1 90 ? -73.677 -19.424 135.702 1.00 75.94 90 TYR A O 1
ATOM 740 N N . GLY A 1 91 ? -75.530 -18.741 136.768 1.00 82.56 91 GLY A N 1
ATOM 741 C CA . GLY A 1 91 ? -76.331 -18.556 135.551 1.00 82.56 91 GLY A CA 1
ATOM 742 C C . GLY A 1 91 ? -75.767 -17.472 134.627 1.00 82.56 91 GLY A C 1
ATOM 743 O O . GLY A 1 91 ? -75.522 -17.740 133.455 1.00 82.56 91 GLY A O 1
ATOM 744 N N . ASP A 1 92 ? -75.475 -16.289 135.169 1.00 82.50 92 ASP A N 1
ATOM 745 C CA . ASP A 1 92 ? -74.891 -15.155 134.447 1.00 82.50 92 ASP A CA 1
ATOM 746 C C . ASP A 1 92 ? -73.492 -15.510 133.894 1.00 82.50 92 ASP A C 1
ATOM 748 O O . ASP A 1 92 ? -73.140 -15.141 132.771 1.00 82.50 92 ASP A O 1
ATOM 752 N N . TYR A 1 93 ? -72.694 -16.272 134.657 1.00 80.69 93 TYR A N 1
ATOM 753 C CA . TYR A 1 93 ? -71.380 -16.763 134.229 1.00 80.69 93 TYR A CA 1
ATOM 754 C C . TYR A 1 93 ? -71.479 -17.820 133.124 1.00 80.69 93 TYR A C 1
ATOM 756 O O . TYR A 1 93 ? -70.727 -17.741 132.155 1.00 80.69 93 TYR A O 1
ATOM 764 N N . ASP A 1 94 ? -72.398 -18.784 133.225 1.00 82.38 94 ASP A N 1
ATOM 765 C CA . ASP A 1 94 ? -72.600 -19.802 132.190 1.00 82.38 94 ASP A CA 1
ATOM 766 C C . ASP A 1 94 ? -73.202 -19.204 130.910 1.00 82.38 94 ASP A C 1
ATOM 768 O O . ASP A 1 94 ? -72.758 -19.553 129.813 1.00 82.38 94 ASP A O 1
ATOM 772 N N . GLU A 1 95 ? -74.122 -18.239 131.025 1.00 85.00 95 GLU A N 1
ATOM 773 C CA . GLU A 1 95 ? -74.655 -17.484 129.887 1.00 85.00 95 GLU A CA 1
ATOM 774 C C . GLU A 1 95 ? -73.551 -16.650 129.220 1.00 85.00 95 GLU A C 1
ATOM 776 O O . GLU A 1 95 ? -73.408 -16.678 127.995 1.00 85.00 95 GLU A O 1
ATOM 781 N N . MET A 1 96 ? -72.694 -15.972 129.995 1.00 86.19 96 MET A N 1
ATOM 782 C CA . MET A 1 96 ? -71.537 -15.266 129.436 1.00 86.19 96 MET A CA 1
ATOM 783 C C . MET A 1 96 ? -70.516 -16.235 128.824 1.00 86.19 96 MET A C 1
ATOM 785 O O . MET A 1 96 ? -69.993 -15.967 127.746 1.00 86.19 96 MET A O 1
ATOM 789 N N . ARG A 1 97 ? -70.279 -17.405 129.427 1.00 85.56 97 ARG A N 1
ATOM 790 C CA . ARG A 1 97 ? -69.421 -18.466 128.872 1.00 85.56 97 ARG A CA 1
ATOM 791 C C . ARG A 1 97 ? -70.010 -19.086 127.602 1.00 85.56 97 ARG A C 1
ATOM 793 O O . ARG A 1 97 ? -69.260 -19.604 126.773 1.00 85.56 97 ARG A O 1
ATOM 800 N N . GLN A 1 98 ? -71.330 -19.074 127.432 1.00 86.38 98 GLN A N 1
ATOM 801 C CA . GLN A 1 98 ? -71.997 -19.475 126.194 1.00 86.38 98 GLN A CA 1
ATOM 802 C C . GLN A 1 98 ? -71.893 -18.378 125.128 1.00 86.38 98 GLN A C 1
ATOM 804 O O . GLN A 1 98 ? -71.476 -18.686 124.017 1.00 86.38 98 GLN A O 1
ATOM 809 N N . LYS A 1 99 ? -72.143 -17.107 125.472 1.00 89.69 99 LYS A N 1
ATOM 810 C CA . LYS A 1 99 ? -71.960 -15.957 124.564 1.00 89.69 99 LYS A CA 1
ATOM 811 C C . LYS A 1 99 ? -70.515 -15.808 124.095 1.00 89.69 99 LYS A C 1
ATOM 813 O O . LYS A 1 99 ? -70.290 -15.614 122.910 1.00 89.69 99 LYS A O 1
ATOM 818 N N . ILE A 1 100 ? -69.532 -15.978 124.981 1.00 87.69 100 ILE A N 1
ATOM 819 C CA . ILE A 1 100 ? -68.107 -15.991 124.616 1.00 87.69 100 ILE A CA 1
ATOM 820 C C . ILE A 1 100 ? -67.815 -17.141 123.646 1.00 87.69 100 ILE A C 1
ATOM 822 O O . ILE A 1 100 ? -67.144 -16.918 122.644 1.00 87.69 100 ILE A O 1
ATOM 826 N N . ARG A 1 101 ? -68.341 -18.354 123.881 1.00 87.00 101 ARG A N 1
ATOM 827 C CA . ARG A 1 101 ? -68.175 -19.480 122.942 1.00 87.00 101 ARG A CA 1
ATOM 828 C C . ARG A 1 101 ? -68.835 -19.213 121.588 1.00 87.00 101 ARG A C 1
ATOM 830 O O . ARG A 1 101 ? -68.207 -19.479 120.572 1.00 87.00 101 ARG A O 1
ATOM 837 N N . GLN A 1 102 ? -70.041 -18.647 121.574 1.00 89.12 102 GLN A N 1
ATOM 838 C CA . GLN A 1 102 ? -70.744 -18.275 120.348 1.00 89.12 102 GLN A CA 1
ATOM 839 C C . GLN A 1 102 ? -69.978 -17.197 119.568 1.00 89.12 102 GLN A C 1
ATOM 841 O O . GLN A 1 102 ? -69.679 -17.413 118.402 1.00 89.12 102 GLN A O 1
ATOM 846 N N . LEU A 1 103 ? -69.563 -16.104 120.217 1.00 89.19 103 LEU A N 1
ATOM 847 C CA . LEU A 1 103 ? -68.742 -15.057 119.599 1.00 89.19 103 LEU A CA 1
ATOM 848 C C . LEU A 1 103 ? -67.384 -15.589 119.119 1.00 89.19 103 LEU A C 1
ATOM 850 O O . LEU A 1 103 ? -66.913 -15.178 118.067 1.00 89.19 103 LEU A O 1
ATOM 854 N N . THR A 1 104 ? -66.764 -16.527 119.843 1.00 89.88 104 THR A N 1
ATOM 855 C CA . THR A 1 104 ? -65.528 -17.198 119.389 1.00 89.88 104 THR A CA 1
ATOM 856 C C . THR A 1 104 ? -65.785 -18.018 118.124 1.00 89.88 104 THR A C 1
ATOM 858 O O . THR A 1 104 ? -64.976 -17.999 117.200 1.00 89.88 104 THR A O 1
ATOM 861 N N . GLN A 1 105 ? -66.922 -18.714 118.054 1.00 90.69 105 GLN A N 1
ATOM 862 C CA . GLN A 1 105 ? -67.297 -19.514 116.894 1.00 90.69 105 GLN A CA 1
ATOM 863 C C . GLN A 1 105 ? -67.660 -18.630 115.690 1.00 90.69 105 GLN A C 1
ATOM 865 O O . GLN A 1 105 ? -67.144 -18.861 114.600 1.00 90.69 105 GLN A O 1
ATOM 870 N N . GLU A 1 106 ? -68.453 -17.577 115.884 1.00 90.25 106 GLU A N 1
ATOM 871 C CA . GLU A 1 106 ? -68.779 -16.573 114.861 1.00 90.25 106 GLU A CA 1
ATOM 872 C C . GLU A 1 106 ? -67.522 -15.846 114.359 1.00 90.25 106 GLU A C 1
ATOM 874 O O . GLU A 1 106 ? -67.355 -15.690 113.150 1.00 90.25 106 GLU A O 1
ATOM 879 N N . LEU A 1 107 ? -66.589 -15.493 115.251 1.00 91.88 107 LEU A N 1
ATOM 880 C CA . LEU A 1 107 ? -65.286 -14.938 114.878 1.00 91.88 107 LEU A CA 1
ATOM 881 C C . LEU A 1 107 ? -64.471 -15.934 114.045 1.00 91.88 107 LEU A C 1
ATOM 883 O O . LEU A 1 107 ? -63.941 -15.539 113.015 1.00 91.88 107 LEU A O 1
ATOM 887 N N . SER A 1 108 ? -64.419 -17.215 114.428 1.00 91.94 108 SER A N 1
ATOM 888 C CA . SER A 1 108 ? -63.689 -18.236 113.659 1.00 91.94 108 SER A CA 1
ATOM 889 C C . SER A 1 108 ? -64.299 -18.493 112.273 1.00 91.94 108 SER A C 1
ATOM 891 O O . SER A 1 108 ? -63.570 -18.674 111.302 1.00 91.94 108 SER A O 1
ATOM 893 N N . VAL A 1 109 ? -65.632 -18.442 112.150 1.00 91.31 109 VAL A N 1
ATOM 894 C CA . VAL A 1 109 ? -66.338 -18.565 110.864 1.00 91.31 109 VAL A CA 1
ATOM 895 C C . VAL A 1 109 ? -66.107 -17.324 110.000 1.00 91.31 109 VAL A C 1
ATOM 897 O O . VAL A 1 109 ? -65.852 -17.459 108.807 1.00 91.31 109 VAL A O 1
ATOM 900 N N . SER A 1 110 ? -66.137 -16.128 110.594 1.00 91.12 110 SER A N 1
ATOM 901 C CA . SER A 1 110 ? -65.834 -14.867 109.904 1.00 91.12 110 SER A CA 1
ATOM 902 C C . SER A 1 110 ? -64.375 -14.812 109.433 1.00 91.12 110 SER A C 1
ATOM 904 O O . SER A 1 110 ? -64.110 -14.439 108.294 1.00 91.12 110 SER A O 1
ATOM 906 N N . GLN A 1 111 ? -63.431 -15.276 110.259 1.00 91.25 111 GLN A N 1
ATOM 907 C CA . GLN A 1 111 ? -62.016 -15.411 109.898 1.00 91.25 111 GLN A CA 1
ATOM 908 C C . GLN A 1 111 ? -61.822 -16.396 108.740 1.00 91.25 111 GLN A C 1
ATOM 910 O O . GLN A 1 111 ? -61.165 -16.046 107.767 1.00 91.25 111 GLN A O 1
ATOM 915 N N . ALA A 1 112 ? -62.455 -17.573 108.779 1.00 91.38 112 ALA A N 1
ATOM 916 C CA . ALA A 1 112 ? -62.394 -18.536 107.678 1.00 91.38 112 ALA A CA 1
ATOM 917 C C . ALA A 1 112 ? -63.033 -18.001 106.377 1.00 91.38 112 ALA A C 1
ATOM 919 O O . ALA A 1 112 ? -62.553 -18.291 105.283 1.00 91.38 112 ALA A O 1
ATOM 920 N N . GLN A 1 113 ? -64.099 -17.196 106.470 1.00 92.12 113 GLN A N 1
ATOM 921 C CA . GLN A 1 113 ? -64.690 -16.514 105.311 1.00 92.12 113 GLN A CA 1
ATOM 922 C C . GLN A 1 113 ? -63.776 -15.417 104.751 1.00 92.12 113 GLN A C 1
ATOM 924 O O . GLN A 1 113 ? -63.650 -15.304 103.532 1.00 92.12 113 GLN A O 1
ATOM 929 N N . GLN A 1 114 ? -63.121 -14.636 105.615 1.00 92.81 114 GLN A N 1
ATOM 930 C CA . GLN A 1 114 ? -62.127 -13.645 105.207 1.00 92.81 114 GLN A CA 1
ATOM 931 C C . GLN A 1 114 ? -60.932 -14.322 104.524 1.00 92.81 114 GLN A C 1
ATOM 933 O O . GLN A 1 114 ? -60.577 -13.934 103.417 1.00 92.81 114 GLN A O 1
ATOM 938 N N . GLU A 1 115 ? -60.375 -15.374 105.123 1.00 93.69 115 GLU A N 1
ATOM 939 C CA . GLU A 1 115 ? -59.261 -16.150 104.569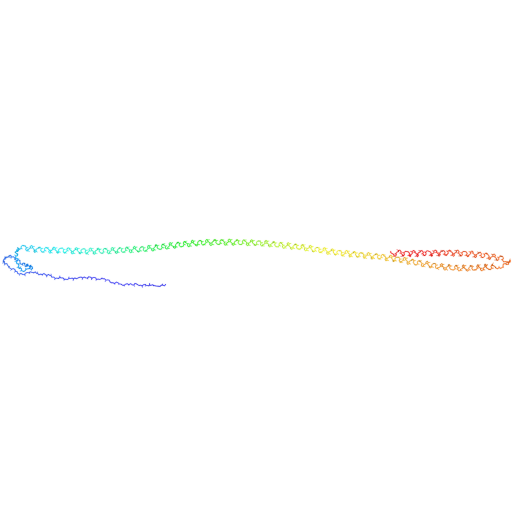 1.00 93.69 115 GLU A CA 1
ATOM 940 C C . GLU A 1 115 ? -59.631 -16.795 103.221 1.00 93.69 115 GLU A C 1
ATOM 942 O O . GLU A 1 115 ? -58.836 -16.777 102.283 1.00 93.69 115 GLU A O 1
ATOM 947 N N . TYR A 1 116 ? -60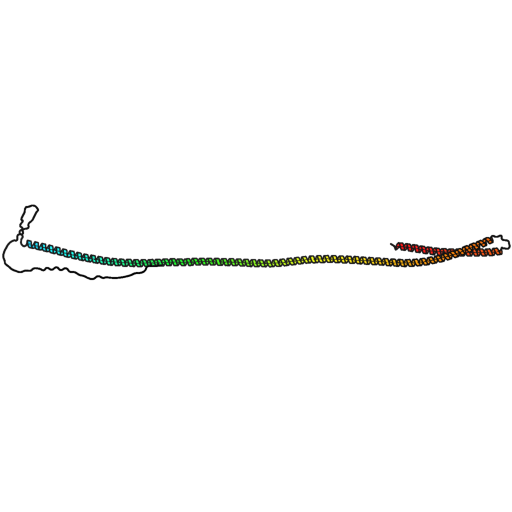.860 -17.300 103.062 1.00 94.69 116 TYR A N 1
ATOM 948 C CA . TYR A 1 116 ? -61.356 -17.782 101.768 1.00 94.69 116 TYR A CA 1
ATOM 949 C C . TYR A 1 116 ? -61.420 -16.665 100.711 1.00 94.69 116 TYR A C 1
ATOM 951 O O . TYR A 1 116 ? -60.989 -16.865 99.573 1.00 94.69 116 TYR A O 1
ATOM 959 N N . LEU A 1 117 ? -61.936 -15.484 101.071 1.00 94.31 117 LEU A N 1
ATOM 960 C CA . LEU A 1 117 ? -62.022 -14.335 100.164 1.00 94.31 117 LEU A CA 1
ATOM 961 C C . LEU A 1 117 ? -60.635 -13.798 99.789 1.00 94.31 117 LEU A C 1
ATOM 963 O O . LEU A 1 117 ? -60.399 -13.525 98.614 1.00 94.31 117 LEU A O 1
ATOM 967 N N . GLU A 1 118 ? -59.709 -13.704 100.743 1.00 94.25 118 GLU A N 1
ATOM 968 C CA . GLU A 1 118 ? -58.315 -13.317 100.506 1.00 94.25 118 GLU A CA 1
ATOM 969 C C . GLU A 1 118 ? -57.617 -14.314 99.570 1.00 94.25 118 GLU A C 1
ATOM 971 O O . GLU A 1 118 ? -57.034 -13.897 98.571 1.00 94.25 118 GLU A O 1
ATOM 976 N N . ASN A 1 119 ? -57.762 -15.626 99.794 1.00 94.94 119 ASN A N 1
ATOM 977 C CA . ASN A 1 119 ? -57.231 -16.658 98.893 1.00 94.94 119 ASN A CA 1
ATOM 978 C C . ASN A 1 119 ? -57.837 -16.586 97.479 1.00 94.94 119 ASN A C 1
ATOM 980 O O . ASN A 1 119 ? -57.125 -16.742 96.482 1.00 94.94 119 ASN A O 1
ATOM 984 N N . HIS A 1 120 ? -59.141 -16.322 97.361 1.00 95.19 120 HIS A N 1
ATOM 985 C CA . HIS A 1 120 ? -59.804 -16.161 96.067 1.00 95.19 120 HIS A CA 1
ATOM 986 C C . HIS A 1 120 ? -59.313 -14.904 95.327 1.00 95.19 120 HIS A C 1
ATOM 988 O O . HIS A 1 120 ? -58.993 -14.977 94.140 1.00 95.19 120 HIS A O 1
ATOM 994 N N . ILE A 1 121 ? -59.186 -13.770 96.026 1.00 94.75 121 ILE A N 1
ATOM 995 C CA . ILE A 1 121 ? -58.628 -12.522 95.479 1.00 94.75 121 ILE A CA 1
ATOM 996 C C . ILE A 1 121 ? -57.168 -12.726 95.059 1.00 94.75 121 ILE A C 1
ATOM 998 O O . ILE A 1 121 ? -56.800 -12.339 93.953 1.00 94.75 121 ILE A O 1
ATOM 1002 N N . GLN A 1 122 ? -56.355 -13.396 95.878 1.00 95.50 122 GLN A N 1
ATOM 1003 C CA . GLN A 1 122 ? -54.958 -13.705 95.569 1.00 95.50 122 GLN A CA 1
ATOM 1004 C C . GLN A 1 122 ? -54.834 -14.594 94.321 1.00 95.50 122 GLN A C 1
ATOM 1006 O O . GLN A 1 122 ? -53.985 -14.350 93.460 1.00 95.50 122 GLN A O 1
ATOM 1011 N N . THR A 1 123 ? -55.714 -15.589 94.179 1.00 94.44 123 THR A N 1
ATOM 1012 C CA . THR A 1 123 ? -55.768 -16.461 92.995 1.00 94.44 123 THR A CA 1
ATOM 1013 C C . THR A 1 123 ? -56.167 -15.672 91.743 1.00 94.44 123 THR A C 1
ATOM 1015 O O . THR A 1 123 ? -55.535 -15.816 90.696 1.00 94.44 123 THR A O 1
ATOM 1018 N N . GLN A 1 124 ? -57.165 -14.786 91.843 1.00 95.25 124 GLN A N 1
ATOM 1019 C CA . GLN A 1 124 ? -57.581 -13.926 90.730 1.00 95.25 124 GLN A CA 1
ATOM 1020 C C . GLN A 1 124 ? -56.524 -12.876 90.357 1.00 95.25 124 GLN A C 1
ATOM 1022 O O . GLN A 1 124 ? -56.312 -12.651 89.167 1.00 95.25 124 GLN A O 1
ATOM 1027 N N . SER A 1 125 ? -55.819 -12.286 91.329 1.00 95.44 125 SER A N 1
ATOM 1028 C CA . SER A 1 125 ? -54.683 -11.388 91.069 1.00 95.44 125 SER A CA 1
ATOM 1029 C C . SER A 1 125 ? -53.577 -12.128 90.324 1.00 95.44 125 SER A C 1
ATOM 1031 O O . SER A 1 125 ? -53.173 -11.692 89.256 1.00 95.44 125 SER A O 1
ATOM 1033 N N . SER A 1 126 ? -53.180 -13.310 90.808 1.00 95.88 126 SER A N 1
ATOM 1034 C CA . SER A 1 126 ? -52.145 -14.135 90.165 1.00 95.88 126 SER A CA 1
ATOM 1035 C C . SER A 1 126 ? -52.508 -14.504 88.716 1.00 95.88 126 SER A C 1
ATOM 1037 O O . SER A 1 126 ? -51.646 -14.526 87.836 1.00 95.88 126 SER A O 1
ATOM 1039 N N . ALA A 1 127 ? -53.793 -14.756 88.442 1.00 95.62 127 ALA A N 1
ATOM 1040 C CA . ALA A 1 127 ? -54.288 -14.987 87.087 1.00 95.62 127 ALA A CA 1
ATOM 1041 C C . ALA A 1 127 ? -54.240 -13.714 86.220 1.00 95.62 127 ALA A C 1
ATOM 1043 O O . ALA A 1 127 ? -53.802 -13.780 85.072 1.00 95.62 127 ALA A O 1
ATOM 1044 N N . LEU A 1 128 ? -54.640 -12.554 86.753 1.00 95.75 128 LEU A N 1
ATOM 1045 C CA . LEU A 1 128 ? -54.534 -11.263 86.059 1.00 95.75 128 LEU A CA 1
ATOM 1046 C C . LEU A 1 128 ? -53.078 -10.890 85.760 1.00 95.75 128 LEU A C 1
ATOM 1048 O O . LEU A 1 128 ? -52.789 -10.447 84.652 1.00 95.75 128 LEU A O 1
ATOM 1052 N N . ASP A 1 129 ? -52.158 -11.127 86.691 1.00 95.75 129 ASP A N 1
ATOM 1053 C CA . ASP A 1 129 ? -50.724 -10.905 86.500 1.00 95.75 129 ASP A CA 1
ATOM 1054 C C . ASP A 1 129 ? -50.159 -11.830 85.411 1.00 95.75 129 ASP A C 1
ATOM 1056 O O . ASP A 1 129 ? -49.396 -11.384 84.554 1.00 95.75 129 ASP A O 1
ATOM 1060 N N . SER A 1 130 ? -50.614 -13.089 85.354 1.00 96.75 130 SER A N 1
ATOM 1061 C CA . SER A 1 130 ? -50.298 -14.013 84.256 1.00 96.75 130 SER A CA 1
ATOM 1062 C C . SER A 1 130 ? -50.842 -13.527 82.903 1.00 96.75 130 SER A C 1
ATOM 1064 O O . SER A 1 130 ? -50.108 -13.530 81.912 1.00 96.75 130 SER A O 1
ATOM 1066 N N . PHE A 1 131 ? -52.084 -13.030 82.841 1.00 96.56 131 PHE A N 1
ATOM 1067 C CA . PHE A 1 131 ? -52.640 -12.429 81.621 1.00 96.56 131 PHE A CA 1
ATOM 1068 C C . PHE A 1 131 ? -51.907 -11.147 81.207 1.00 96.56 131 PHE A C 1
ATOM 1070 O O . PHE A 1 131 ? -51.645 -10.953 80.021 1.00 96.56 131 PHE A O 1
ATOM 1077 N N . ASN A 1 132 ? -51.524 -10.293 82.157 1.00 96.31 132 ASN A N 1
ATOM 1078 C CA . ASN A 1 132 ? -50.735 -9.090 81.899 1.00 96.31 132 ASN A CA 1
ATOM 1079 C C . ASN A 1 132 ? -49.335 -9.440 81.377 1.00 96.31 132 ASN A C 1
ATOM 1081 O O . ASN A 1 132 ? -48.865 -8.811 80.426 1.00 96.31 132 ASN A O 1
ATOM 1085 N N . ALA A 1 133 ? -48.695 -10.474 81.930 1.00 96.62 133 ALA A N 1
ATOM 1086 C CA . ALA A 1 133 ? -47.423 -10.995 81.439 1.00 96.62 133 ALA A CA 1
ATOM 1087 C C . ALA A 1 133 ? -47.550 -11.565 80.015 1.00 96.62 133 ALA A C 1
ATOM 1089 O O . ALA A 1 133 ? -46.752 -11.207 79.150 1.00 96.62 133 ALA A O 1
ATOM 1090 N N . MET A 1 134 ? -48.583 -12.370 79.731 1.00 96.31 134 MET A N 1
ATOM 1091 C CA . MET A 1 134 ? -48.847 -12.895 78.383 1.00 96.31 134 MET A CA 1
ATOM 1092 C C . MET A 1 134 ? -49.153 -11.786 77.369 1.00 96.31 134 MET A C 1
ATOM 1094 O O . MET A 1 134 ? -48.606 -11.805 76.270 1.00 96.31 134 MET A O 1
ATOM 1098 N N . ASN A 1 135 ? -49.963 -10.787 77.730 1.00 96.75 135 ASN A N 1
ATOM 1099 C CA . ASN A 1 135 ? -50.239 -9.632 76.870 1.00 96.75 135 ASN A CA 1
ATOM 1100 C C . ASN A 1 135 ? -48.976 -8.797 76.611 1.00 96.75 135 ASN A C 1
ATOM 1102 O O . ASN A 1 135 ? -48.768 -8.333 75.493 1.00 96.75 135 ASN A O 1
ATOM 1106 N N . SER A 1 136 ? -48.114 -8.634 77.619 1.00 96.94 136 SER A N 1
ATOM 1107 C CA . SER A 1 136 ? -46.837 -7.918 77.483 1.00 96.94 136 SER A CA 1
ATOM 1108 C C . SER A 1 136 ? -45.852 -8.677 76.588 1.00 96.94 136 SER A C 1
ATOM 1110 O O . SER A 1 136 ? -45.203 -8.066 75.739 1.00 96.94 136 SER A O 1
ATOM 1112 N N . ALA A 1 137 ? -45.781 -10.005 76.723 1.00 97.56 137 ALA A N 1
ATOM 1113 C CA . ALA A 1 137 ? -44.997 -10.871 75.845 1.00 97.56 137 ALA A CA 1
ATOM 1114 C C . ALA A 1 137 ? -45.518 -10.817 74.400 1.00 97.56 137 ALA A C 1
ATOM 1116 O O . ALA A 1 137 ? -44.753 -10.522 73.489 1.00 97.56 137 ALA A O 1
ATOM 1117 N N . LEU A 1 138 ? -46.830 -10.966 74.190 1.00 97.31 138 LEU A N 1
ATOM 1118 C CA . LEU A 1 138 ? -47.457 -10.874 72.867 1.00 97.31 138 LEU A CA 1
ATOM 1119 C C . LEU A 1 138 ? -47.251 -9.497 72.213 1.00 97.31 138 LEU A C 1
ATOM 1121 O O . LEU A 1 138 ? -47.026 -9.413 71.006 1.00 97.31 138 LEU A O 1
ATOM 1125 N N . ALA A 1 139 ? -47.300 -8.412 72.992 1.00 96.88 139 ALA A N 1
ATOM 1126 C CA . ALA A 1 139 ? -46.989 -7.070 72.505 1.00 96.88 139 ALA A CA 1
ATOM 1127 C C . ALA A 1 139 ? -45.511 -6.944 72.094 1.00 96.88 139 ALA A C 1
ATOM 1129 O O . ALA A 1 139 ? -45.225 -6.411 71.022 1.00 96.88 139 ALA A O 1
ATOM 1130 N N . SER A 1 140 ? -44.586 -7.478 72.900 1.00 97.81 140 SER A N 1
ATOM 1131 C CA . SER A 1 140 ? -43.155 -7.541 72.577 1.00 97.81 140 SER A CA 1
ATOM 1132 C C . SER A 1 140 ? -42.893 -8.344 71.298 1.00 97.81 140 SER A C 1
ATOM 1134 O O . SER A 1 140 ? -42.203 -7.858 70.404 1.00 97.81 140 SER A O 1
ATOM 1136 N N . ASP A 1 141 ? -43.491 -9.528 71.164 1.00 97.94 141 ASP A N 1
ATOM 1137 C CA . ASP A 1 141 ? -43.339 -10.399 69.995 1.00 97.94 141 ASP A CA 1
ATOM 1138 C C . ASP A 1 141 ? -43.936 -9.759 68.733 1.00 97.94 141 ASP A C 1
ATOM 1140 O O . ASP A 1 141 ? -43.319 -9.786 67.668 1.00 97.94 141 ASP A O 1
ATOM 1144 N N . SER A 1 142 ? -45.095 -9.104 68.851 1.00 97.81 142 SER A N 1
ATOM 1145 C CA . SER A 1 142 ? -45.716 -8.337 67.762 1.00 97.81 142 SER A CA 1
ATOM 1146 C C . SER A 1 142 ? -44.826 -7.180 67.292 1.00 97.81 142 SER A C 1
ATOM 1148 O O . SER A 1 142 ? -44.612 -7.014 66.090 1.00 97.81 142 SER A O 1
ATOM 1150 N N . ILE A 1 143 ? -44.235 -6.420 68.223 1.00 97.56 143 ILE A N 1
ATOM 1151 C CA . ILE A 1 143 ? -43.270 -5.353 67.910 1.00 97.56 143 ILE A CA 1
ATOM 1152 C C . ILE A 1 143 ? -42.001 -5.939 67.272 1.00 97.56 143 ILE A C 1
ATOM 1154 O O . ILE A 1 143 ? -41.490 -5.378 66.302 1.00 97.56 143 ILE A O 1
ATOM 1158 N N . GLY A 1 144 ? -41.515 -7.082 67.764 1.00 98.00 144 GLY A N 1
ATOM 1159 C CA . GLY A 1 144 ? -40.378 -7.807 67.196 1.00 98.00 144 GLY A CA 1
ATOM 1160 C C . GLY A 1 144 ? -40.617 -8.212 65.741 1.00 98.00 144 GLY A C 1
ATOM 1161 O O . GLY A 1 144 ? -39.817 -7.871 64.870 1.00 98.00 144 GLY A O 1
ATOM 1162 N N . LEU A 1 145 ? -41.753 -8.853 65.455 1.00 97.88 145 LEU A N 1
ATOM 1163 C CA . LEU A 1 145 ? -42.149 -9.253 64.101 1.00 97.88 145 LEU A CA 1
ATOM 1164 C C . LEU A 1 145 ? -42.338 -8.051 63.166 1.00 97.88 145 LEU A C 1
ATOM 1166 O O . LEU A 1 145 ? -41.872 -8.087 62.026 1.00 97.88 145 LEU A O 1
ATOM 1170 N N . GLN A 1 146 ? -42.976 -6.973 63.637 1.00 97.69 146 GLN A N 1
ATOM 1171 C CA . GLN A 1 146 ? -43.118 -5.733 62.866 1.00 97.69 146 GLN A CA 1
ATOM 1172 C C . GLN A 1 146 ? -41.756 -5.125 62.526 1.00 97.69 146 GLN A C 1
ATOM 1174 O O . GLN A 1 146 ? -41.532 -4.739 61.378 1.00 97.69 146 GLN A O 1
ATOM 1179 N N . LYS A 1 147 ? -40.828 -5.091 63.490 1.00 98.19 147 LYS A N 1
ATOM 1180 C CA . LYS A 1 147 ? -39.461 -4.619 63.265 1.00 98.19 147 LYS A CA 1
ATOM 1181 C C . LYS A 1 147 ? -38.745 -5.475 62.218 1.00 98.19 147 LYS A C 1
ATOM 1183 O O . LYS A 1 147 ? -38.269 -4.925 61.233 1.00 98.19 147 LYS A O 1
ATOM 1188 N N . THR A 1 148 ? -38.731 -6.801 62.371 1.00 97.81 148 THR A N 1
ATOM 1189 C CA . THR A 1 148 ? -38.086 -7.706 61.403 1.00 97.81 148 THR A CA 1
ATOM 1190 C C . THR A 1 148 ? -38.677 -7.564 60.000 1.00 97.81 148 THR A C 1
ATOM 1192 O O . THR A 1 148 ? -37.930 -7.567 59.026 1.00 97.81 148 THR A O 1
ATOM 1195 N N . LEU A 1 149 ? -39.996 -7.382 59.867 1.00 97.88 149 LEU A N 1
ATOM 1196 C CA . LEU A 1 149 ? -40.632 -7.152 58.568 1.00 97.88 149 LEU A CA 1
ATOM 1197 C C . LEU A 1 149 ? -40.174 -5.834 57.919 1.00 97.88 149 LEU A C 1
ATOM 1199 O O . LEU A 1 149 ? -39.935 -5.799 56.710 1.00 97.88 149 LEU A O 1
ATOM 1203 N N . VAL A 1 150 ? -40.034 -4.759 58.702 1.00 97.69 150 VAL A N 1
ATOM 1204 C CA . VAL A 1 150 ? -39.517 -3.467 58.220 1.00 97.69 150 VAL A CA 1
ATOM 1205 C C . VAL A 1 150 ? -38.041 -3.576 57.837 1.00 97.69 150 VAL A C 1
ATOM 1207 O O . VAL A 1 150 ? -37.690 -3.168 56.730 1.00 97.69 150 VAL A O 1
ATOM 1210 N N . ASP A 1 151 ? -37.207 -4.181 58.685 1.00 97.75 151 ASP A N 1
ATOM 1211 C CA . ASP A 1 151 ? -35.775 -4.386 58.434 1.00 97.75 151 ASP A CA 1
ATOM 1212 C C . ASP A 1 151 ? -35.567 -5.175 57.120 1.00 97.75 151 ASP A C 1
ATOM 1214 O O . ASP A 1 151 ? -34.899 -4.698 56.201 1.00 97.75 151 ASP A O 1
ATOM 1218 N N . VAL A 1 152 ? -36.267 -6.305 56.949 1.00 97.94 152 VAL A N 1
ATOM 1219 C CA . VAL A 1 152 ? -36.249 -7.113 55.712 1.00 97.94 152 VAL A CA 1
ATOM 1220 C C . VAL A 1 152 ? -36.780 -6.336 54.498 1.00 97.94 152 VAL A C 1
ATOM 1222 O O . VAL A 1 152 ? -36.304 -6.527 53.377 1.00 97.94 152 VAL A O 1
ATOM 1225 N N . THR A 1 153 ? -37.754 -5.439 54.671 1.00 97.00 153 THR A N 1
ATOM 1226 C CA . THR A 1 153 ? -38.263 -4.600 53.569 1.00 97.00 153 THR A CA 1
ATOM 1227 C C . THR A 1 153 ? -37.225 -3.562 53.128 1.00 97.00 153 THR A C 1
ATOM 1229 O O . THR A 1 153 ? -37.045 -3.341 51.927 1.00 97.00 153 THR A O 1
ATOM 1232 N N . LEU A 1 154 ? -36.497 -2.963 54.076 1.00 97.44 154 LEU A N 1
ATOM 1233 C CA . LEU A 1 154 ? -35.407 -2.024 53.804 1.00 97.44 154 LEU A CA 1
ATOM 1234 C C . LEU A 1 154 ? -34.218 -2.722 53.126 1.00 97.44 154 LEU A C 1
ATOM 1236 O O . LEU A 1 154 ? -33.712 -2.221 52.116 1.00 97.44 154 LEU A O 1
ATOM 1240 N N . GLU A 1 155 ? -33.829 -3.909 53.592 1.00 97.62 155 GLU A N 1
ATOM 1241 C CA . GLU A 1 155 ? -32.802 -4.737 52.946 1.00 97.62 155 GLU A CA 1
ATOM 1242 C C . GLU A 1 155 ? -33.194 -5.103 51.508 1.00 97.62 155 GLU A C 1
ATOM 1244 O O . GLU A 1 155 ? -32.419 -4.869 50.579 1.00 97.62 155 GLU A O 1
ATOM 1249 N N . ASN A 1 156 ? -34.429 -5.566 51.279 1.00 97.81 156 ASN A N 1
ATOM 1250 C CA . ASN A 1 156 ? -34.933 -5.852 49.931 1.00 97.81 156 ASN A CA 1
ATOM 1251 C C . ASN A 1 156 ? -34.928 -4.614 49.018 1.00 97.81 156 ASN A C 1
ATOM 1253 O O . ASN A 1 156 ? -34.616 -4.727 47.829 1.00 97.81 156 ASN A O 1
ATOM 1257 N N . SER A 1 157 ? -35.238 -3.424 49.548 1.00 97.19 157 SER A N 1
ATOM 1258 C CA . SER A 1 157 ? -35.144 -2.177 48.776 1.00 97.19 157 SER A CA 1
ATOM 1259 C C . SER A 1 157 ? -33.694 -1.854 48.385 1.00 97.19 157 SER A C 1
ATOM 1261 O O . SER A 1 157 ? -33.425 -1.550 47.223 1.00 97.19 157 SER A O 1
ATOM 1263 N N . THR A 1 158 ? -32.749 -2.064 49.307 1.00 98.12 158 THR A N 1
ATOM 1264 C CA . THR A 1 158 ? -31.308 -1.862 49.093 1.00 98.12 158 THR A CA 1
ATOM 1265 C C . THR A 1 158 ? -30.753 -2.832 48.046 1.00 98.12 158 THR A C 1
ATOM 1267 O O . THR A 1 158 ? -30.050 -2.420 47.123 1.00 98.12 158 THR A O 1
ATOM 1270 N N . ILE A 1 159 ? -31.117 -4.116 48.130 1.00 97.75 159 ILE A N 1
ATOM 1271 C CA . ILE A 1 159 ? -30.742 -5.145 47.146 1.00 97.75 159 ILE A CA 1
ATOM 1272 C C . ILE A 1 159 ? -31.294 -4.786 45.759 1.00 97.75 159 ILE A C 1
ATOM 1274 O O . ILE A 1 159 ? -30.586 -4.888 44.756 1.00 97.75 159 ILE A O 1
ATOM 1278 N N . LYS A 1 160 ? -32.540 -4.303 45.681 1.00 98.31 160 LYS A N 1
ATOM 1279 C CA . LYS A 1 160 ? -33.159 -3.867 44.421 1.00 98.31 160 LYS A CA 1
ATOM 1280 C C . LYS A 1 160 ? -32.429 -2.675 43.790 1.00 98.31 160 LYS A C 1
ATOM 1282 O O . LYS A 1 160 ? -32.305 -2.629 42.566 1.00 98.31 160 LYS A O 1
ATOM 1287 N N . ASP A 1 161 ? -31.919 -1.743 44.590 1.00 97.81 161 ASP A N 1
ATOM 1288 C CA . ASP A 1 161 ? -31.084 -0.638 44.103 1.00 97.81 161 ASP A CA 1
ATOM 1289 C C . ASP A 1 161 ? -29.710 -1.110 43.625 1.00 97.81 161 ASP A C 1
ATOM 1291 O O . ASP A 1 161 ? -29.271 -0.715 42.544 1.00 97.81 161 ASP A O 1
ATOM 1295 N N . GLN A 1 162 ? -29.066 -2.027 44.349 1.00 98.06 162 GLN A N 1
ATOM 1296 C CA . GLN A 1 162 ? -27.815 -2.647 43.906 1.00 98.06 162 GLN A CA 1
ATOM 1297 C C . GLN A 1 162 ? -27.984 -3.385 42.568 1.00 98.06 162 GLN A C 1
ATOM 1299 O O . GLN A 1 162 ? -27.166 -3.201 41.668 1.00 98.06 162 GLN A O 1
ATOM 1304 N N . ILE A 1 163 ? -29.070 -4.147 42.391 1.00 97.94 163 ILE A N 1
ATOM 1305 C CA . ILE A 1 163 ? -29.389 -4.823 41.122 1.00 97.94 163 ILE A CA 1
ATOM 1306 C C . ILE A 1 163 ? -29.563 -3.804 39.988 1.00 97.94 163 ILE A C 1
ATOM 1308 O O . ILE A 1 163 ? -28.979 -3.989 38.920 1.00 97.94 163 ILE A O 1
ATOM 1312 N N . ARG A 1 164 ? -30.299 -2.705 40.212 1.00 98.38 164 ARG A N 1
ATOM 1313 C CA . ARG A 1 164 ? -30.466 -1.636 39.208 1.00 98.38 164 ARG A CA 1
ATOM 1314 C C . ARG A 1 164 ? -29.134 -0.985 38.828 1.00 98.38 164 ARG A C 1
ATOM 1316 O O . ARG A 1 164 ? -28.868 -0.800 37.643 1.00 98.38 164 ARG A O 1
ATOM 1323 N N . ASN A 1 165 ? -28.272 -0.706 39.802 1.00 98.25 165 ASN A N 1
ATOM 1324 C CA . ASN A 1 165 ? -26.947 -0.127 39.560 1.00 98.25 165 ASN A CA 1
ATOM 1325 C C . ASN A 1 165 ? -26.028 -1.094 38.787 1.00 98.25 165 ASN A C 1
ATOM 1327 O O . ASN A 1 165 ? -25.304 -0.678 37.879 1.00 98.25 165 ASN A O 1
ATOM 1331 N N . LEU A 1 166 ? -26.076 -2.395 39.093 1.00 98.44 166 LEU A N 1
ATOM 1332 C CA . LEU A 1 166 ? -25.336 -3.427 38.356 1.00 98.44 166 LEU A CA 1
ATOM 1333 C C . LEU A 1 166 ? -25.844 -3.577 36.915 1.00 98.44 166 LEU A C 1
ATOM 1335 O O . LEU A 1 166 ? -25.040 -3.683 35.993 1.00 98.44 166 LEU A O 1
ATOM 1339 N N . GLN A 1 167 ? -27.160 -3.514 36.698 1.00 98.38 167 GLN A N 1
ATOM 1340 C CA . GLN A 1 167 ? -27.757 -3.531 35.359 1.00 98.38 167 GLN A CA 1
ATOM 1341 C C . GLN A 1 167 ? -27.316 -2.316 34.528 1.00 98.38 167 GLN A C 1
ATOM 1343 O O . GLN A 1 167 ? -26.822 -2.492 33.417 1.00 98.38 167 GLN A O 1
ATOM 1348 N N . GLN A 1 168 ? -27.402 -1.103 35.085 1.00 98.44 168 GLN A N 1
ATOM 1349 C CA . GLN A 1 168 ? -26.976 0.131 34.409 1.00 98.44 168 GLN A CA 1
ATOM 1350 C C . GLN A 1 168 ? -25.474 0.144 34.088 1.00 98.44 168 GLN A C 1
ATOM 1352 O O . GLN A 1 168 ? -25.069 0.560 33.003 1.00 98.44 168 GLN A O 1
ATOM 1357 N N . THR A 1 169 ? -24.625 -0.319 35.012 1.00 98.38 169 THR A N 1
ATOM 1358 C CA . THR A 1 169 ? -23.170 -0.377 34.781 1.00 98.38 169 THR A CA 1
ATOM 1359 C C . THR A 1 169 ? -22.784 -1.455 33.767 1.00 98.38 169 THR A C 1
ATOM 1361 O O . THR A 1 169 ? -21.883 -1.221 32.958 1.00 98.38 169 THR A O 1
ATOM 1364 N N . TYR A 1 170 ? -23.489 -2.591 33.743 1.00 98.31 170 TYR A N 1
ATOM 1365 C CA . TYR A 1 170 ? -23.351 -3.606 32.698 1.00 98.31 170 TYR A CA 1
ATOM 1366 C C . TYR A 1 170 ? -23.770 -3.069 31.322 1.00 98.31 170 TYR A C 1
ATOM 1368 O O . TYR A 1 170 ? -22.998 -3.174 30.370 1.00 98.31 170 TYR A O 1
ATOM 1376 N N . GLU A 1 171 ? -24.940 -2.435 31.214 1.00 98.50 171 GLU A N 1
ATOM 1377 C CA . GLU A 1 171 ? -25.448 -1.853 29.965 1.00 98.50 171 GLU A CA 1
ATOM 1378 C C . GLU A 1 171 ? -24.493 -0.782 29.411 1.00 98.50 171 GLU A C 1
ATOM 1380 O O . GLU A 1 171 ? -24.040 -0.879 28.269 1.00 98.50 171 GLU A O 1
ATOM 1385 N N . ALA A 1 172 ? -24.047 0.152 30.259 1.00 98.44 172 ALA A N 1
ATOM 1386 C CA . ALA A 1 172 ? -23.058 1.164 29.888 1.00 98.44 172 ALA A CA 1
ATOM 1387 C C . ALA A 1 172 ? -21.689 0.573 29.487 1.00 98.44 172 ALA A C 1
ATOM 1389 O O . ALA A 1 172 ? -20.950 1.191 28.715 1.00 98.44 172 ALA A O 1
ATOM 1390 N N . SER A 1 173 ? -21.321 -0.605 30.002 1.00 98.00 173 SER A N 1
ATOM 1391 C CA . SER A 1 173 ? -20.123 -1.342 29.576 1.00 98.00 173 SER A CA 1
ATOM 1392 C C . SER A 1 173 ? -20.323 -1.990 28.201 1.00 98.00 173 SER A C 1
ATOM 1394 O O . SER A 1 173 ? -19.469 -1.859 27.321 1.00 98.00 173 SER A O 1
ATOM 1396 N N . MET A 1 174 ? -21.481 -2.616 27.975 1.00 98.31 174 MET A N 1
ATOM 1397 C CA . MET A 1 174 ? -21.842 -3.236 26.697 1.00 98.31 174 MET A CA 1
ATOM 1398 C C . MET A 1 174 ? -21.934 -2.214 25.559 1.00 98.31 174 MET A C 1
ATOM 1400 O O . MET A 1 174 ? -21.474 -2.496 24.453 1.00 98.31 174 MET A O 1
ATOM 1404 N N . ASP A 1 175 ? -22.448 -1.011 25.814 1.00 98.31 175 ASP A N 1
ATOM 1405 C CA . ASP A 1 175 ? -22.489 0.048 24.802 1.00 98.31 175 ASP A CA 1
ATOM 1406 C C . ASP A 1 175 ? -21.107 0.631 24.495 1.00 98.31 175 ASP A C 1
ATOM 1408 O O . ASP A 1 175 ? -20.788 0.857 23.326 1.00 98.31 175 ASP A O 1
ATOM 1412 N N . LYS A 1 176 ? -20.228 0.767 25.498 1.00 98.62 176 LYS A N 1
ATOM 1413 C CA . LYS A 1 176 ? -18.809 1.088 25.263 1.00 98.62 176 LYS A CA 1
ATOM 1414 C C . LYS A 1 176 ? -18.114 0.013 24.426 1.00 98.62 176 LYS A C 1
ATOM 1416 O O . LYS A 1 176 ? -17.323 0.358 23.550 1.00 98.62 176 LYS A O 1
ATOM 1421 N N . LEU A 1 177 ? -18.412 -1.267 24.660 1.00 98.44 177 LEU A N 1
ATOM 1422 C CA . LEU A 1 177 ? -17.864 -2.378 23.878 1.00 98.44 177 LEU A CA 1
ATOM 1423 C C . LEU A 1 177 ? -18.357 -2.342 22.423 1.00 98.44 177 LEU A C 1
ATOM 1425 O O . LEU A 1 177 ? -17.541 -2.423 21.507 1.00 98.44 177 LEU A O 1
ATOM 1429 N N . ARG A 1 178 ? -19.664 -2.147 22.201 1.00 98.56 178 ARG A N 1
ATOM 1430 C CA . ARG A 1 178 ? -20.258 -1.971 20.860 1.00 98.56 178 ARG A CA 1
ATOM 1431 C C . ARG A 1 178 ? -19.644 -0.788 20.117 1.00 98.56 178 ARG A C 1
ATOM 1433 O O . ARG A 1 178 ? -19.344 -0.894 18.934 1.00 98.56 178 ARG A O 1
ATOM 1440 N N . GLU A 1 179 ? -19.430 0.327 20.806 1.00 98.44 179 GLU A N 1
ATOM 1441 C CA . GLU A 1 179 ? -18.823 1.511 20.205 1.00 98.44 179 GLU A CA 1
ATOM 1442 C C . GLU A 1 179 ? -17.341 1.295 19.868 1.00 98.44 179 GLU A C 1
ATOM 1444 O O . GLU A 1 179 ? -16.884 1.675 18.791 1.00 98.44 179 GLU A O 1
ATOM 1449 N N . LYS A 1 180 ? -16.590 0.587 20.721 1.00 98.56 180 LYS A N 1
ATOM 1450 C CA . LYS A 1 180 ? -15.216 0.176 20.399 1.00 98.56 180 LYS A CA 1
ATOM 1451 C C . LYS A 1 180 ? -15.150 -0.806 19.229 1.00 98.56 180 LYS A C 1
ATOM 1453 O O . LYS A 1 180 ? -14.230 -0.696 18.424 1.00 98.56 180 LYS A O 1
ATOM 1458 N N . GLN A 1 181 ? -16.136 -1.690 19.087 1.00 98.38 181 GLN A N 1
ATOM 1459 C CA . GLN A 1 181 ? -16.257 -2.580 17.933 1.00 98.38 181 GLN A CA 1
ATOM 1460 C C . GLN A 1 181 ? -16.489 -1.794 16.629 1.00 98.38 181 GLN A C 1
ATOM 1462 O O . GLN A 1 181 ? -15.772 -2.022 15.658 1.00 98.38 181 GLN A O 1
ATOM 1467 N N . ARG A 1 182 ? -17.382 -0.791 16.616 1.00 98.44 182 ARG A N 1
ATOM 1468 C CA . ARG A 1 182 ? -17.563 0.095 15.444 1.00 98.44 182 ARG A CA 1
ATOM 1469 C C . ARG A 1 182 ? -16.293 0.866 15.085 1.00 98.44 182 ARG A C 1
ATOM 1471 O O . ARG A 1 182 ? -15.964 1.000 13.911 1.00 98.44 182 ARG A O 1
ATOM 1478 N N . GLN A 1 183 ? -15.569 1.368 16.087 1.00 98.44 183 GLN A N 1
ATOM 1479 C CA . GLN A 1 183 ? -14.301 2.077 15.877 1.00 98.44 183 GLN A CA 1
ATOM 1480 C C . GLN A 1 183 ? -13.223 1.153 15.291 1.00 98.44 183 GLN A C 1
ATOM 1482 O O . GLN A 1 183 ? -12.468 1.579 14.418 1.00 98.44 183 GLN A O 1
ATOM 1487 N N . LEU A 1 184 ? -13.181 -0.115 15.717 1.00 98.56 184 LEU A N 1
ATOM 1488 C CA . LEU A 1 184 ? -12.307 -1.136 15.138 1.00 98.56 184 LEU A CA 1
ATOM 1489 C C . LEU A 1 184 ? -12.662 -1.411 13.668 1.00 98.56 184 LEU A C 1
ATOM 1491 O O . LEU A 1 184 ? -11.771 -1.423 12.825 1.00 98.56 184 LEU A O 1
ATOM 1495 N N . GLU A 1 185 ? -13.945 -1.597 13.355 1.00 98.44 185 GLU A N 1
ATOM 1496 C CA . GLU A 1 185 ? -14.432 -1.851 11.991 1.00 98.44 185 GLU A CA 1
ATOM 1497 C C . GLU A 1 185 ? -14.142 -0.672 11.050 1.00 98.44 185 GLU A C 1
ATOM 1499 O O . GLU A 1 185 ? -13.614 -0.870 9.955 1.00 98.44 185 GLU A O 1
ATOM 1504 N N . ALA A 1 186 ? -14.385 0.565 11.497 1.00 98.50 186 ALA A N 1
ATOM 1505 C CA . ALA A 1 186 ? -14.041 1.770 10.742 1.00 98.50 186 ALA A CA 1
ATOM 1506 C C . ALA A 1 186 ? -12.530 1.854 10.456 1.00 98.50 186 ALA A C 1
ATOM 1508 O O . ALA A 1 186 ? -12.126 2.061 9.311 1.00 98.50 186 ALA A O 1
ATOM 1509 N N . ALA A 1 187 ? -11.691 1.608 11.469 1.00 98.19 187 ALA A N 1
ATOM 1510 C CA . ALA A 1 187 ? -10.239 1.579 11.308 1.00 98.19 187 ALA A CA 1
ATOM 1511 C C . ALA A 1 187 ? -9.766 0.426 10.401 1.00 98.19 187 ALA A C 1
ATOM 1513 O O . ALA A 1 187 ? -8.786 0.580 9.675 1.00 98.19 187 ALA A O 1
ATOM 1514 N N . GLN A 1 188 ? -10.442 -0.727 10.397 1.00 98.44 188 GLN A N 1
ATOM 1515 C CA . GLN A 1 188 ? -10.137 -1.831 9.480 1.00 98.44 188 GLN A CA 1
ATOM 1516 C C . GLN A 1 188 ? -10.442 -1.460 8.024 1.00 98.44 188 GLN A C 1
ATOM 1518 O O . GLN A 1 188 ? -9.605 -1.709 7.155 1.00 98.44 188 GLN A O 1
ATOM 1523 N N . VAL A 1 189 ? -11.586 -0.822 7.756 1.00 98.56 189 VAL A N 1
ATOM 1524 C CA . VAL A 1 189 ? -11.945 -0.328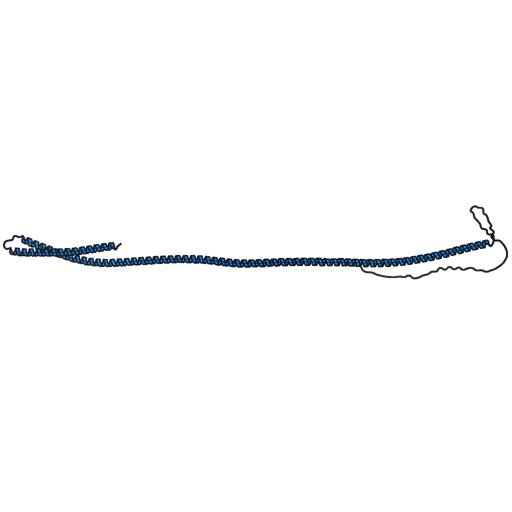 6.414 1.00 98.56 189 VAL A CA 1
ATOM 1525 C C . VAL A 1 189 ? -10.965 0.752 5.945 1.00 98.56 189 VAL A C 1
ATOM 1527 O O . VAL A 1 189 ? -10.500 0.701 4.806 1.00 98.56 189 VAL A O 1
ATOM 1530 N N . GLU A 1 190 ? -10.575 1.684 6.820 1.00 98.19 190 GLU A N 1
ATOM 1531 C CA . GLU A 1 190 ? -9.559 2.694 6.500 1.00 98.19 190 GLU A CA 1
ATOM 1532 C C . GLU A 1 190 ? -8.199 2.052 6.179 1.00 98.19 190 GLU A C 1
ATOM 1534 O O . GLU A 1 190 ? -7.592 2.379 5.160 1.00 98.19 190 GLU A O 1
ATOM 1539 N N . ASN A 1 191 ? -7.743 1.078 6.974 1.00 98.50 191 ASN A N 1
ATOM 1540 C CA . ASN A 1 191 ? -6.499 0.351 6.700 1.00 98.50 191 ASN A CA 1
ATOM 1541 C C . ASN A 1 191 ? -6.546 -0.422 5.369 1.00 98.50 191 ASN A C 1
ATOM 1543 O O . ASN A 1 191 ? -5.554 -0.437 4.640 1.00 98.50 191 ASN A O 1
ATOM 1547 N N . GLN A 1 192 ? -7.683 -1.029 5.013 1.00 98.44 192 GLN A N 1
ATOM 1548 C CA . GLN A 1 192 ? -7.864 -1.675 3.706 1.00 98.44 192 GLN A CA 1
ATOM 1549 C C . GLN A 1 192 ? -7.798 -0.658 2.557 1.00 98.44 192 GLN A C 1
ATOM 1551 O O . GLN A 1 192 ? -7.119 -0.903 1.560 1.00 98.44 192 GLN A O 1
ATOM 1556 N N . LEU A 1 193 ? -8.443 0.503 2.707 1.00 98.38 193 LEU A N 1
ATOM 1557 C CA . LEU A 1 193 ? -8.402 1.583 1.719 1.00 98.38 193 LEU A CA 1
ATOM 1558 C C . LEU A 1 193 ? -6.986 2.154 1.547 1.00 98.38 193 LEU A C 1
ATOM 1560 O O . LEU A 1 193 ? -6.530 2.344 0.419 1.00 98.38 193 LEU A O 1
ATOM 1564 N N . LEU A 1 194 ? -6.274 2.393 2.651 1.00 98.44 194 LEU A N 1
ATOM 1565 C CA . LEU A 1 194 ? -4.884 2.848 2.637 1.00 98.44 194 LEU A CA 1
ATOM 1566 C C . LEU A 1 194 ? -3.967 1.812 1.982 1.00 98.44 194 LEU A C 1
ATOM 1568 O O . LEU A 1 194 ? -3.150 2.189 1.145 1.00 98.44 194 LEU A O 1
ATOM 1572 N N . LYS A 1 195 ? -4.146 0.519 2.281 1.00 98.50 195 LYS A N 1
ATOM 1573 C CA . LYS A 1 195 ? -3.411 -0.571 1.628 1.00 98.50 195 LYS A CA 1
ATOM 1574 C C . LYS A 1 195 ? -3.620 -0.557 0.110 1.00 98.50 195 LYS A C 1
ATOM 1576 O O . LYS A 1 195 ? -2.637 -0.463 -0.618 1.00 98.50 195 LYS A O 1
ATOM 1581 N N . MET A 1 196 ? -4.869 -0.541 -0.364 1.00 98.00 196 MET A N 1
ATOM 1582 C CA . MET A 1 196 ? -5.173 -0.465 -1.803 1.00 98.00 196 MET A CA 1
ATOM 1583 C C . MET A 1 196 ? -4.587 0.796 -2.458 1.00 98.00 196 MET A C 1
ATOM 1585 O O . MET A 1 196 ? -4.094 0.742 -3.584 1.00 98.00 196 MET A O 1
ATOM 1589 N N . LYS A 1 197 ? -4.600 1.939 -1.760 1.00 98.12 197 LYS A N 1
ATOM 1590 C CA . LYS A 1 197 ? -4.022 3.196 -2.257 1.00 98.12 197 LYS A CA 1
ATOM 1591 C C . LYS A 1 197 ? -2.493 3.142 -2.350 1.00 98.12 197 LYS A C 1
ATOM 1593 O O . LYS A 1 197 ? -1.932 3.677 -3.305 1.00 98.12 197 LYS A O 1
ATOM 1598 N N . VAL A 1 198 ? -1.823 2.503 -1.389 1.00 98.25 198 VAL A N 1
ATOM 1599 C CA . VAL A 1 198 ? -0.370 2.271 -1.423 1.00 98.25 198 VAL A CA 1
ATOM 1600 C C . VAL A 1 198 ? -0.012 1.306 -2.549 1.00 98.25 198 VAL A C 1
ATOM 1602 O O . VAL A 1 198 ? 0.858 1.636 -3.346 1.00 98.25 198 VAL A O 1
ATOM 1605 N N . GLU A 1 199 ? -0.720 0.183 -2.680 1.00 97.44 199 GLU A N 1
ATOM 1606 C CA . GLU A 1 199 ? -0.514 -0.799 -3.755 1.00 97.44 199 GLU A CA 1
ATOM 1607 C C . GLU A 1 199 ? -0.730 -0.172 -5.143 1.00 97.44 199 GLU A C 1
ATOM 1609 O O . GLU A 1 199 ? 0.123 -0.302 -6.017 1.00 97.44 199 GLU A O 1
ATOM 1614 N N . SER A 1 200 ? -1.807 0.600 -5.332 1.00 96.94 200 SER A N 1
ATOM 1615 C CA . SER A 1 200 ? -2.082 1.312 -6.588 1.00 96.94 200 SER A CA 1
ATOM 1616 C C . SER A 1 200 ? -1.024 2.373 -6.918 1.00 96.94 200 SER A C 1
ATOM 1618 O O . SER A 1 200 ? -0.599 2.477 -8.068 1.00 96.94 200 SER A O 1
ATOM 1620 N N . SER A 1 201 ? -0.563 3.135 -5.919 1.00 97.31 201 SER A N 1
ATOM 1621 C CA . SER A 1 201 ? 0.519 4.116 -6.081 1.00 97.31 201 SER A CA 1
ATOM 1622 C C . SER A 1 201 ? 1.851 3.438 -6.422 1.00 97.31 201 SER A C 1
ATOM 1624 O O . SER A 1 201 ? 2.573 3.879 -7.315 1.00 97.31 201 SER A O 1
ATOM 1626 N N . GLN A 1 202 ? 2.168 2.331 -5.748 1.00 97.69 202 GLN A N 1
ATOM 1627 C CA . GLN A 1 202 ? 3.380 1.556 -5.987 1.00 97.69 202 GLN A CA 1
ATOM 1628 C C . GLN A 1 202 ? 3.385 0.932 -7.387 1.00 97.69 202 GLN A C 1
ATOM 1630 O O . GLN A 1 202 ? 4.412 0.995 -8.059 1.00 97.69 202 GLN A O 1
ATOM 1635 N N . GLU A 1 203 ? 2.254 0.397 -7.852 1.00 97.12 203 GLU A N 1
ATOM 1636 C CA . GLU A 1 203 ? 2.136 -0.165 -9.199 1.00 97.12 203 GLU A CA 1
ATOM 1637 C C . GLU A 1 203 ? 2.229 0.920 -10.282 1.00 97.12 203 GLU A C 1
ATOM 1639 O O . GLU A 1 203 ? 2.955 0.743 -11.257 1.00 97.12 203 GLU A O 1
ATOM 1644 N N . ALA A 1 204 ? 1.603 2.087 -10.084 1.00 96.81 204 ALA A N 1
ATOM 1645 C CA . ALA A 1 204 ? 1.749 3.224 -10.996 1.00 96.81 204 ALA A CA 1
ATOM 1646 C C . ALA A 1 204 ? 3.210 3.711 -11.088 1.00 96.81 204 ALA A C 1
ATOM 1648 O O . ALA A 1 204 ? 3.721 3.951 -12.183 1.00 96.81 204 ALA A O 1
ATOM 1649 N N . ASN A 1 205 ? 3.914 3.800 -9.954 1.00 97.00 205 ASN A N 1
ATOM 1650 C CA . ASN A 1 205 ? 5.338 4.147 -9.925 1.00 97.00 205 ASN A CA 1
ATOM 1651 C C . ASN A 1 205 ? 6.207 3.072 -10.603 1.00 97.00 205 ASN A C 1
ATOM 1653 O O . ASN A 1 205 ? 7.149 3.404 -11.324 1.00 97.00 205 ASN A O 1
ATOM 1657 N N . ALA A 1 206 ? 5.890 1.789 -10.403 1.00 98.19 206 ALA A N 1
ATOM 1658 C CA . ALA A 1 206 ? 6.579 0.689 -11.067 1.00 98.19 206 ALA A CA 1
ATOM 1659 C C . ALA A 1 206 ? 6.377 0.740 -12.590 1.00 98.19 206 ALA A C 1
ATOM 1661 O O . ALA A 1 206 ? 7.349 0.588 -13.327 1.00 98.19 206 ALA A O 1
ATOM 1662 N N . GLU A 1 207 ? 5.162 1.020 -13.067 1.00 97.88 207 GLU A N 1
ATOM 1663 C CA . GLU A 1 207 ? 4.870 1.144 -14.498 1.00 97.88 207 GLU A CA 1
ATOM 1664 C C . GLU A 1 207 ? 5.613 2.323 -15.141 1.00 97.88 207 GLU A C 1
ATOM 1666 O O . GLU A 1 207 ? 6.227 2.146 -16.189 1.00 97.88 207 GLU A O 1
ATOM 1671 N N . VAL A 1 208 ? 5.688 3.489 -14.486 1.00 98.06 208 VAL A N 1
ATOM 1672 C CA . VAL A 1 208 ? 6.503 4.622 -14.973 1.00 98.06 208 VAL A CA 1
ATOM 1673 C C . VAL A 1 208 ? 7.980 4.229 -15.129 1.00 98.06 208 VAL A C 1
ATOM 1675 O O . VAL A 1 208 ? 8.610 4.573 -16.132 1.00 98.06 208 VAL A O 1
ATOM 1678 N N . MET A 1 209 ? 8.536 3.458 -14.188 1.00 97.75 209 MET A N 1
ATOM 1679 C CA . MET A 1 209 ? 9.913 2.954 -14.284 1.00 97.75 209 MET A CA 1
ATOM 1680 C C . MET A 1 209 ? 10.086 1.904 -15.394 1.00 97.75 209 MET A C 1
ATOM 1682 O O . MET A 1 209 ? 11.106 1.925 -16.093 1.00 97.75 209 MET A O 1
ATOM 1686 N N . ARG A 1 210 ? 9.100 1.017 -15.604 1.00 98.31 210 ARG A N 1
ATOM 1687 C CA . ARG A 1 210 ? 9.079 0.050 -16.721 1.00 98.31 210 ARG A CA 1
ATOM 1688 C C . ARG A 1 210 ? 9.016 0.775 -18.066 1.00 98.31 210 ARG A C 1
ATOM 1690 O O . ARG A 1 210 ? 9.816 0.473 -18.949 1.00 98.31 210 ARG A O 1
ATOM 1697 N N . GLU A 1 211 ? 8.138 1.768 -18.211 1.00 98.06 211 GLU A N 1
ATOM 1698 C CA . GLU A 1 211 ? 8.038 2.596 -19.415 1.00 98.06 211 GLU A CA 1
ATOM 1699 C C . GLU A 1 211 ? 9.327 3.368 -19.697 1.00 98.06 211 GLU A C 1
ATOM 1701 O O . GLU A 1 211 ? 9.780 3.390 -20.840 1.00 98.06 211 GLU A O 1
ATOM 1706 N N . MET A 1 212 ? 9.920 4.007 -18.683 1.00 97.44 212 MET A N 1
ATOM 1707 C CA . MET A 1 212 ? 11.167 4.759 -18.841 1.00 97.44 212 MET A CA 1
ATOM 1708 C C . MET A 1 212 ? 12.303 3.837 -19.291 1.00 97.44 212 MET A C 1
ATOM 1710 O O . MET A 1 212 ? 13.009 4.152 -20.247 1.00 97.44 212 MET A O 1
ATOM 1714 N N . THR A 1 213 ? 12.426 2.669 -18.656 1.00 98.19 213 THR A N 1
ATOM 1715 C CA . THR A 1 213 ? 13.382 1.623 -19.042 1.00 98.19 213 THR A CA 1
ATOM 1716 C C . THR A 1 213 ? 13.150 1.166 -20.485 1.00 98.19 213 THR A C 1
ATOM 1718 O O . THR A 1 213 ? 14.089 1.139 -21.277 1.00 98.19 213 THR A O 1
ATOM 1721 N N . LYS A 1 214 ? 11.899 0.877 -20.867 1.00 98.38 214 LYS A N 1
ATOM 1722 C CA . LYS A 1 214 ? 11.532 0.473 -22.233 1.00 98.38 214 LYS A CA 1
ATOM 1723 C C . LYS A 1 214 ? 11.883 1.550 -23.262 1.00 98.38 214 LYS A C 1
ATOM 1725 O O . LYS A 1 214 ? 12.529 1.237 -24.254 1.00 98.38 214 LYS A O 1
ATOM 1730 N N . LYS A 1 215 ? 11.517 2.812 -23.008 1.00 98.50 215 LYS A N 1
ATOM 1731 C CA . LYS A 1 215 ? 11.838 3.965 -23.869 1.00 98.50 215 LYS A CA 1
ATOM 1732 C C . LYS A 1 215 ? 13.350 4.134 -24.036 1.00 98.50 215 LYS A C 1
ATOM 1734 O O . LYS A 1 215 ? 13.808 4.354 -25.152 1.00 98.50 215 LYS A O 1
ATOM 1739 N N . LEU A 1 216 ? 14.121 3.983 -22.957 1.00 98.50 216 LEU A N 1
ATOM 1740 C CA . LEU A 1 216 ? 15.580 4.072 -22.995 1.00 98.50 216 LEU A CA 1
ATOM 1741 C C . LEU A 1 216 ? 16.199 2.952 -23.848 1.00 98.50 216 LEU A C 1
ATOM 1743 O O . LEU A 1 216 ? 17.022 3.241 -24.713 1.00 98.50 216 LEU A O 1
ATOM 1747 N N . TYR A 1 217 ? 15.776 1.696 -23.659 1.00 98.38 217 TYR A N 1
ATOM 1748 C CA . TYR A 1 217 ? 16.238 0.578 -24.491 1.00 98.38 217 TYR A CA 1
ATOM 1749 C C . TYR A 1 217 ? 15.865 0.759 -25.967 1.00 98.38 217 TYR A C 1
ATOM 1751 O O . TYR A 1 217 ? 16.738 0.604 -26.818 1.00 98.38 217 TYR A O 1
ATOM 1759 N N . SER A 1 218 ? 14.625 1.160 -26.273 1.00 98.44 218 SER A N 1
ATOM 1760 C CA . SER A 1 218 ? 14.198 1.444 -27.650 1.00 98.44 218 SER A CA 1
ATOM 1761 C C . SER A 1 218 ? 15.053 2.535 -28.299 1.00 98.44 218 SER A C 1
ATOM 1763 O O . SER A 1 218 ? 15.529 2.340 -29.409 1.00 98.44 218 SER A O 1
ATOM 1765 N N . GLN A 1 219 ? 15.349 3.633 -27.593 1.00 98.44 219 GLN A N 1
ATOM 1766 C CA . GLN A 1 219 ? 16.223 4.697 -28.108 1.00 98.44 219 GLN A CA 1
ATOM 1767 C C . GLN A 1 219 ? 17.669 4.237 -28.349 1.00 98.44 219 GLN A C 1
ATOM 1769 O O . GLN A 1 219 ? 18.315 4.713 -29.284 1.00 98.44 219 GLN A O 1
ATOM 1774 N N . TYR A 1 220 ? 18.208 3.342 -27.514 1.00 98.44 220 TYR A N 1
ATOM 1775 C CA . TYR A 1 220 ? 19.535 2.763 -27.747 1.00 98.44 220 TYR A CA 1
ATOM 1776 C C . TYR A 1 220 ? 19.545 1.818 -28.952 1.00 98.44 220 TYR A C 1
ATOM 1778 O O . TYR A 1 220 ? 20.480 1.867 -29.749 1.00 98.44 220 TYR A O 1
ATOM 1786 N N . GLU A 1 221 ? 18.509 0.994 -29.108 1.00 98.31 221 GLU A N 1
ATOM 1787 C CA . GLU A 1 221 ? 18.368 0.085 -30.245 1.00 98.31 221 GLU A CA 1
ATOM 1788 C C . GLU A 1 221 ? 18.164 0.850 -31.562 1.00 98.31 221 GLU A C 1
ATOM 1790 O O . GLU A 1 221 ? 18.845 0.563 -32.545 1.00 98.31 221 GLU A O 1
ATOM 1795 N N . GLU A 1 222 ? 17.309 1.877 -31.574 1.00 98.12 222 GLU A N 1
ATOM 1796 C CA . GLU A 1 222 ? 17.099 2.767 -32.722 1.00 98.12 222 GLU A CA 1
ATOM 1797 C C . GLU A 1 222 ? 18.407 3.433 -33.166 1.00 98.12 222 GLU A C 1
ATOM 1799 O O . GLU A 1 222 ? 18.758 3.351 -34.343 1.00 98.12 222 GLU A O 1
ATOM 1804 N N . LYS A 1 223 ? 19.174 4.013 -32.230 1.00 98.25 223 LYS A N 1
ATOM 1805 C CA . LYS A 1 223 ? 20.486 4.615 -32.526 1.00 98.25 223 LYS A CA 1
ATOM 1806 C C . LYS A 1 223 ? 21.487 3.598 -33.063 1.00 98.25 223 LYS A C 1
ATOM 1808 O O . LYS A 1 223 ? 22.182 3.888 -34.031 1.00 98.25 223 LYS A O 1
ATOM 1813 N N . LEU A 1 224 ? 21.554 2.404 -32.471 1.00 98.31 224 LEU A N 1
ATOM 1814 C CA . LEU A 1 224 ? 22.439 1.340 -32.947 1.00 98.31 224 LEU A CA 1
ATOM 1815 C C . LEU A 1 224 ? 22.082 0.918 -34.380 1.00 98.31 224 LEU A C 1
ATOM 1817 O O . LEU A 1 224 ? 22.970 0.760 -35.215 1.00 98.31 224 LEU A O 1
ATOM 1821 N N . GLN A 1 225 ? 20.788 0.779 -34.686 1.00 98.06 225 GLN A N 1
ATOM 1822 C CA . GLN A 1 225 ? 20.331 0.484 -36.043 1.00 98.06 225 GLN A CA 1
ATOM 1823 C C . GLN A 1 225 ? 20.594 1.643 -37.017 1.00 98.06 225 GLN A C 1
ATOM 1825 O O . GLN A 1 225 ? 20.896 1.390 -38.181 1.00 98.06 225 GLN A O 1
ATOM 1830 N N . GLU A 1 226 ? 20.468 2.901 -36.586 1.00 98.19 226 GLU A N 1
ATOM 1831 C CA . GLU A 1 226 ? 20.748 4.075 -37.419 1.00 98.19 226 GLU A CA 1
ATOM 1832 C C . GLU A 1 226 ? 22.232 4.150 -37.805 1.00 98.19 226 GLU A C 1
ATOM 1834 O O . GLU A 1 226 ? 22.546 4.233 -38.992 1.00 98.19 226 GLU A O 1
ATOM 1839 N N . GLU A 1 227 ? 23.145 4.024 -36.839 1.00 97.44 227 GLU A N 1
ATOM 1840 C CA . GLU A 1 227 ? 24.590 4.026 -37.102 1.00 97.44 227 GLU A CA 1
ATOM 1841 C C . GLU A 1 227 ? 25.021 2.812 -37.942 1.00 97.44 227 GLU A C 1
ATOM 1843 O O . GLU A 1 227 ? 25.806 2.953 -38.880 1.00 97.44 227 GLU A O 1
ATOM 1848 N N . GLN A 1 228 ? 24.438 1.630 -37.703 1.00 98.06 228 GLN A N 1
ATOM 1849 C CA . GLN A 1 228 ? 24.680 0.451 -38.541 1.00 98.06 228 GLN A CA 1
ATOM 1850 C C . GLN A 1 228 ? 24.205 0.662 -39.992 1.00 98.06 228 GLN A C 1
ATOM 1852 O O . GLN A 1 228 ? 24.876 0.214 -40.926 1.00 98.06 228 GLN A O 1
ATOM 1857 N N . ARG A 1 229 ? 23.070 1.349 -40.203 1.00 98.12 229 ARG A N 1
ATOM 1858 C CA . ARG A 1 229 ? 22.577 1.716 -41.543 1.00 98.12 229 ARG A CA 1
ATOM 1859 C C . ARG A 1 229 ? 23.497 2.735 -42.217 1.00 98.12 229 ARG A C 1
ATOM 1861 O O . ARG A 1 229 ? 23.836 2.523 -43.377 1.00 98.12 229 ARG A O 1
ATOM 1868 N N . LYS A 1 230 ? 23.943 3.779 -41.503 1.00 98.25 230 LYS A N 1
ATOM 1869 C CA . LYS A 1 230 ? 24.907 4.776 -42.014 1.00 98.25 230 LYS A CA 1
ATOM 1870 C C . LYS A 1 230 ? 26.206 4.116 -42.458 1.00 98.25 230 LYS A C 1
ATOM 1872 O O . LYS A 1 230 ? 26.556 4.215 -43.626 1.00 98.25 230 LYS A O 1
ATOM 1877 N N . HIS A 1 231 ? 26.842 3.339 -41.581 1.00 98.06 231 HIS A N 1
ATOM 1878 C CA . HIS A 1 231 ? 28.075 2.619 -41.904 1.00 98.06 231 HIS A CA 1
ATOM 1879 C C . HIS A 1 231 ? 27.898 1.646 -43.087 1.00 98.06 231 HIS A C 1
ATOM 1881 O O . HIS A 1 231 ? 28.790 1.506 -43.924 1.00 98.06 231 HIS A O 1
ATOM 1887 N N . SER A 1 232 ? 26.744 0.973 -43.199 1.00 98.00 232 SER A N 1
ATOM 1888 C CA . SER A 1 232 ? 26.452 0.121 -44.360 1.00 98.00 232 SER A CA 1
ATOM 1889 C C . SER A 1 232 ? 26.331 0.924 -45.659 1.00 98.00 232 SER A C 1
ATOM 1891 O O . SER A 1 232 ? 26.867 0.491 -46.676 1.00 98.00 232 SER A O 1
ATOM 1893 N N . ALA A 1 233 ? 25.664 2.081 -45.626 1.00 98.19 233 ALA A N 1
ATOM 1894 C CA . ALA A 1 233 ? 25.496 2.958 -46.784 1.00 98.19 233 ALA A CA 1
ATOM 1895 C C . ALA A 1 233 ? 26.815 3.635 -47.200 1.00 98.19 233 ALA A C 1
ATOM 1897 O O . ALA A 1 233 ? 27.118 3.704 -48.386 1.00 98.19 233 ALA A O 1
ATOM 1898 N N . GLU A 1 234 ? 27.637 4.071 -46.241 1.00 98.00 234 GLU A N 1
ATOM 1899 C CA . GLU A 1 234 ? 28.985 4.601 -46.490 1.00 98.00 234 GLU A CA 1
ATOM 1900 C C . GLU A 1 234 ? 29.889 3.544 -47.132 1.00 98.00 234 GLU A C 1
ATOM 1902 O O . GLU A 1 234 ? 30.566 3.820 -48.122 1.00 98.00 234 GLU A O 1
ATOM 1907 N N . LYS A 1 235 ? 29.851 2.302 -46.629 1.00 98.31 235 LYS A N 1
ATOM 1908 C CA . LYS A 1 235 ? 30.573 1.178 -47.236 1.00 98.31 235 LYS A CA 1
ATOM 1909 C C . LYS A 1 235 ? 30.115 0.915 -48.674 1.00 98.31 235 LYS A C 1
ATOM 1911 O O . LYS A 1 235 ? 30.954 0.653 -49.530 1.00 98.31 235 LYS A O 1
ATOM 1916 N N . GLU A 1 236 ? 28.812 0.951 -48.940 1.00 98.12 236 GLU A N 1
ATOM 1917 C CA . GLU A 1 236 ? 28.258 0.749 -50.283 1.00 98.12 236 GLU A CA 1
ATOM 1918 C C . GLU A 1 236 ? 28.655 1.885 -51.242 1.00 98.12 236 GLU A C 1
ATOM 1920 O O . GLU A 1 236 ? 29.106 1.612 -52.353 1.00 98.12 236 GLU A O 1
ATOM 1925 N N . ALA A 1 237 ? 28.608 3.140 -50.785 1.00 98.25 237 ALA A N 1
ATOM 1926 C CA . ALA A 1 237 ? 29.055 4.300 -51.553 1.00 98.25 237 ALA A CA 1
ATOM 1927 C C . ALA A 1 237 ? 30.553 4.229 -51.909 1.00 98.25 237 ALA A C 1
ATOM 1929 O O . ALA A 1 237 ? 30.913 4.414 -53.070 1.00 98.25 237 ALA A O 1
ATOM 1930 N N . LEU A 1 238 ? 31.418 3.888 -50.945 1.00 98.19 238 LEU A N 1
ATOM 1931 C CA . LEU A 1 238 ? 32.860 3.716 -51.174 1.00 98.19 238 LEU A CA 1
ATOM 1932 C C . LEU A 1 238 ? 33.174 2.542 -52.115 1.00 98.19 238 LEU A C 1
ATOM 1934 O O . LEU A 1 238 ? 34.123 2.611 -52.899 1.00 98.19 238 LEU A O 1
ATOM 1938 N N . LEU A 1 239 ? 32.386 1.462 -52.061 1.00 98.12 239 LEU A N 1
ATOM 1939 C CA . LEU A 1 239 ? 32.509 0.348 -53.003 1.00 98.12 239 LEU A CA 1
ATOM 1940 C C . LEU A 1 239 ? 32.128 0.775 -54.424 1.00 98.12 239 LEU A C 1
ATOM 1942 O O . LEU A 1 239 ? 32.851 0.430 -55.356 1.00 98.12 239 LEU A O 1
ATOM 1946 N N . GLU A 1 240 ? 31.055 1.550 -54.607 1.00 97.94 240 GLU A N 1
ATOM 1947 C CA . GLU A 1 240 ? 30.670 2.025 -55.942 1.00 97.94 240 GLU A CA 1
ATOM 1948 C C . GLU A 1 240 ? 31.644 3.076 -56.495 1.00 97.94 240 GLU A C 1
ATOM 1950 O O . GLU A 1 240 ? 31.991 3.023 -57.675 1.00 97.94 240 GLU A O 1
ATOM 1955 N N . GLU A 1 241 ? 32.179 3.964 -55.652 1.00 97.69 241 GLU A N 1
ATOM 1956 C CA . GLU A 1 241 ? 33.264 4.877 -56.033 1.00 97.69 241 GLU A CA 1
ATOM 1957 C C . GLU A 1 241 ? 34.519 4.100 -56.473 1.00 97.69 241 GLU A C 1
ATOM 1959 O O . GLU A 1 241 ? 35.067 4.353 -57.548 1.00 97.69 241 GLU A O 1
ATOM 1964 N N . THR A 1 242 ? 34.918 3.075 -55.711 1.00 97.50 242 THR A N 1
ATOM 1965 C CA . THR A 1 242 ? 36.036 2.184 -56.073 1.00 97.50 242 THR A CA 1
ATOM 1966 C C . THR A 1 242 ? 35.776 1.465 -57.402 1.00 97.50 242 THR A C 1
ATOM 1968 O O . THR A 1 242 ? 36.651 1.429 -58.267 1.00 97.50 242 THR A O 1
ATOM 1971 N N . ASN A 1 243 ? 34.566 0.934 -57.611 1.00 97.75 243 ASN A N 1
ATOM 1972 C CA . ASN A 1 243 ? 34.170 0.291 -58.868 1.00 97.75 243 ASN A CA 1
ATOM 1973 C C . ASN A 1 243 ? 34.182 1.272 -60.050 1.00 97.75 243 ASN A C 1
ATOM 1975 O O . ASN A 1 243 ? 34.540 0.887 -61.163 1.00 97.75 243 ASN A O 1
ATOM 1979 N N . SER A 1 244 ? 33.794 2.530 -59.827 1.00 98.00 244 SER A N 1
ATOM 1980 C CA . SER A 1 244 ? 33.845 3.597 -60.829 1.00 98.00 244 SER A CA 1
ATOM 1981 C C . SER A 1 244 ? 35.288 3.903 -61.240 1.00 98.00 244 SER A C 1
ATOM 1983 O O . SER A 1 244 ? 35.604 3.891 -62.432 1.00 98.00 244 SER A O 1
ATOM 1985 N N . PHE A 1 245 ? 36.198 4.063 -60.271 1.00 97.44 245 PHE A N 1
ATOM 1986 C CA . PHE A 1 245 ? 37.625 4.246 -60.550 1.00 97.44 245 PHE A CA 1
ATOM 1987 C C . PHE A 1 245 ? 38.247 3.039 -61.263 1.00 97.44 245 PHE A C 1
ATOM 1989 O O . PHE A 1 245 ? 38.995 3.229 -62.220 1.00 97.44 245 PHE A O 1
ATOM 1996 N N . LEU A 1 246 ? 37.906 1.805 -60.872 1.00 97.62 246 LEU A N 1
ATOM 1997 C CA . LEU A 1 246 ? 38.370 0.597 -61.564 1.00 97.62 246 LEU A CA 1
ATOM 1998 C C . LEU A 1 246 ? 37.925 0.576 -63.035 1.00 97.62 246 LEU A C 1
ATOM 2000 O O . LEU A 1 246 ? 38.763 0.382 -63.913 1.00 97.62 246 LEU A O 1
ATOM 2004 N N . LYS A 1 247 ? 36.648 0.869 -63.325 1.00 97.69 247 LYS A N 1
ATOM 2005 C CA . LYS A 1 247 ? 36.136 0.987 -64.706 1.00 97.69 247 LYS A CA 1
ATOM 2006 C C . LYS A 1 247 ? 36.875 2.075 -65.496 1.00 97.69 247 LYS A C 1
ATOM 2008 O O . LYS A 1 247 ? 37.276 1.838 -66.633 1.00 97.69 247 LYS A O 1
ATOM 2013 N N . ALA A 1 248 ? 37.104 3.245 -64.895 1.00 97.06 248 ALA A N 1
ATOM 2014 C CA . ALA A 1 248 ? 37.826 4.345 -65.536 1.00 97.06 248 ALA A CA 1
ATOM 2015 C C . ALA A 1 248 ? 39.291 3.982 -65.856 1.00 97.06 248 ALA A C 1
ATOM 2017 O O . ALA A 1 248 ? 39.779 4.300 -66.942 1.00 97.06 248 ALA A O 1
ATOM 2018 N N . ILE A 1 249 ? 39.973 3.269 -64.951 1.00 96.69 249 ILE A N 1
ATOM 2019 C CA . ILE A 1 249 ? 41.333 2.751 -65.162 1.00 96.69 249 ILE A CA 1
ATOM 2020 C C . ILE A 1 249 ? 41.344 1.682 -66.263 1.00 96.69 249 ILE A C 1
ATOM 2022 O O . ILE A 1 249 ? 42.195 1.734 -67.148 1.00 96.69 249 ILE A O 1
ATOM 2026 N N . GLU A 1 250 ? 40.391 0.747 -66.274 1.00 96.56 250 GLU A N 1
ATOM 2027 C CA . GLU A 1 250 ? 40.265 -0.241 -67.353 1.00 96.56 250 GLU A CA 1
ATOM 2028 C C . GLU A 1 250 ? 40.045 0.412 -68.723 1.00 96.56 250 GLU A C 1
ATOM 2030 O O . GLU A 1 250 ? 40.637 -0.013 -69.715 1.00 96.56 250 GLU A O 1
ATOM 2035 N N . GLU A 1 251 ? 39.199 1.440 -68.804 1.00 96.50 251 GLU A N 1
ATOM 2036 C CA . GLU A 1 251 ? 38.994 2.200 -70.036 1.00 96.50 251 GLU A CA 1
ATOM 2037 C C . GLU A 1 251 ? 40.240 2.977 -70.468 1.00 96.50 251 GLU A C 1
ATOM 2039 O O . GLU A 1 251 ? 40.532 3.040 -71.663 1.00 96.50 251 GLU A O 1
ATOM 2044 N N . ALA A 1 252 ? 40.968 3.578 -69.523 1.00 94.62 252 ALA A N 1
ATOM 2045 C CA . ALA A 1 252 ? 42.221 4.270 -69.802 1.00 94.62 252 ALA A CA 1
ATOM 2046 C C . ALA A 1 252 ? 43.292 3.295 -70.317 1.00 94.62 252 ALA A C 1
ATOM 2048 O O . ALA A 1 252 ? 43.932 3.582 -71.325 1.00 94.62 252 ALA A O 1
ATOM 2049 N N . ASN A 1 253 ? 43.413 2.114 -69.703 1.00 93.62 253 ASN A N 1
ATOM 2050 C CA . ASN A 1 253 ? 44.326 1.058 -70.140 1.00 93.62 253 ASN A CA 1
ATOM 2051 C C . ASN A 1 253 ? 43.985 0.560 -71.554 1.00 93.62 253 ASN A C 1
ATOM 2053 O O . ASN A 1 253 ? 44.873 0.500 -72.396 1.00 93.62 253 ASN A O 1
ATOM 2057 N N . LYS A 1 254 ? 42.703 0.309 -71.864 1.00 97.00 254 LYS A N 1
ATOM 2058 C CA . LYS A 1 254 ? 42.256 -0.071 -73.224 1.00 97.00 254 LYS A CA 1
ATOM 2059 C C . LYS A 1 254 ? 42.574 1.011 -74.268 1.00 97.00 254 LYS A C 1
ATOM 2061 O O . LYS A 1 254 ? 42.961 0.696 -75.390 1.00 97.00 254 LYS A O 1
ATOM 2066 N N . LYS A 1 255 ? 42.425 2.295 -73.913 1.00 96.06 255 LYS A N 1
ATOM 2067 C CA . LYS A 1 255 ? 42.789 3.434 -74.782 1.00 96.06 255 LYS A CA 1
ATOM 2068 C C . LYS A 1 255 ? 44.307 3.548 -74.969 1.00 96.06 255 LYS A C 1
ATOM 2070 O O . LYS A 1 255 ? 44.749 3.877 -76.065 1.00 96.06 255 LYS A O 1
ATOM 2075 N N . MET A 1 256 ? 45.087 3.272 -73.922 1.00 94.75 256 MET A N 1
ATOM 2076 C CA . MET A 1 256 ? 46.551 3.264 -73.955 1.00 94.75 256 MET A CA 1
ATOM 2077 C C . MET A 1 256 ? 47.085 2.136 -74.844 1.00 94.75 256 MET A C 1
ATOM 2079 O O . MET A 1 256 ? 47.867 2.418 -75.742 1.00 94.75 256 MET A O 1
ATOM 2083 N N . GLU A 1 257 ? 46.599 0.906 -74.669 1.00 95.19 257 GLU A N 1
ATOM 2084 C CA . GLU A 1 257 ? 46.961 -0.263 -75.487 1.00 95.19 257 GLU A CA 1
ATOM 2085 C C . GLU A 1 257 ? 46.650 -0.031 -76.978 1.00 95.19 257 GLU A C 1
ATOM 2087 O O . GLU A 1 257 ? 47.491 -0.263 -77.844 1.00 95.19 257 GLU A O 1
ATOM 2092 N N . ALA A 1 258 ? 45.478 0.534 -77.295 1.00 94.88 258 ALA A N 1
ATOM 2093 C CA . ALA A 1 258 ? 45.129 0.900 -78.669 1.00 94.88 258 ALA A CA 1
ATOM 2094 C C . ALA A 1 258 ? 46.043 1.996 -79.260 1.00 94.88 258 ALA A C 1
ATOM 2096 O O . ALA A 1 258 ? 46.347 1.972 -80.455 1.00 94.88 258 ALA A O 1
ATOM 2097 N N . ALA A 1 259 ? 46.488 2.957 -78.443 1.00 92.69 259 ALA A N 1
ATOM 2098 C CA . ALA A 1 259 ? 47.436 3.984 -78.869 1.00 92.69 259 ALA A CA 1
ATOM 2099 C C . ALA A 1 259 ? 48.855 3.419 -79.059 1.00 92.69 259 ALA A C 1
ATOM 2101 O O . ALA A 1 259 ? 49.527 3.803 -80.010 1.00 92.69 259 ALA A O 1
ATOM 2102 N N . GLU A 1 260 ? 49.286 2.492 -78.202 1.00 92.44 260 GLU A N 1
ATOM 2103 C CA . GLU A 1 260 ? 50.576 1.798 -78.281 1.00 92.44 260 GLU A CA 1
ATOM 2104 C C . GLU A 1 260 ? 50.682 0.957 -79.562 1.00 92.44 260 GLU A C 1
ATOM 2106 O O . GLU A 1 260 ? 51.641 1.115 -80.314 1.00 92.44 260 GLU A O 1
ATOM 2111 N N . ILE A 1 261 ? 49.644 0.178 -79.895 1.00 95.56 261 ILE A N 1
ATOM 2112 C CA . ILE A 1 261 ? 49.565 -0.565 -81.166 1.00 95.56 261 ILE A CA 1
ATOM 2113 C C . ILE A 1 261 ? 49.657 0.390 -82.370 1.00 95.56 261 ILE A C 1
ATOM 2115 O O . ILE A 1 261 ? 50.408 0.135 -83.309 1.00 95.56 261 ILE A O 1
ATOM 2119 N N . SER A 1 262 ? 48.940 1.520 -82.341 1.00 95.38 262 SER A N 1
ATOM 2120 C CA . SER A 1 262 ? 48.977 2.497 -83.440 1.00 95.38 262 SER A CA 1
ATOM 2121 C C . SER A 1 262 ? 50.322 3.230 -83.564 1.00 95.38 262 SER A C 1
ATOM 2123 O O . SER A 1 262 ? 50.686 3.656 -84.663 1.00 95.38 262 SER A O 1
ATOM 2125 N N . LEU A 1 263 ? 51.072 3.390 -82.469 1.00 92.81 263 LEU A N 1
ATOM 2126 C CA . LEU A 1 263 ? 52.438 3.919 -82.503 1.00 92.81 263 LEU A CA 1
ATOM 2127 C C . LEU A 1 263 ? 53.403 2.905 -83.124 1.00 92.81 263 LEU A C 1
ATOM 2129 O O . LEU A 1 263 ? 54.114 3.265 -84.057 1.00 92.81 263 LEU A O 1
ATOM 2133 N N . GLU A 1 264 ? 53.347 1.640 -82.706 1.00 94.38 264 GLU A N 1
ATOM 2134 C CA 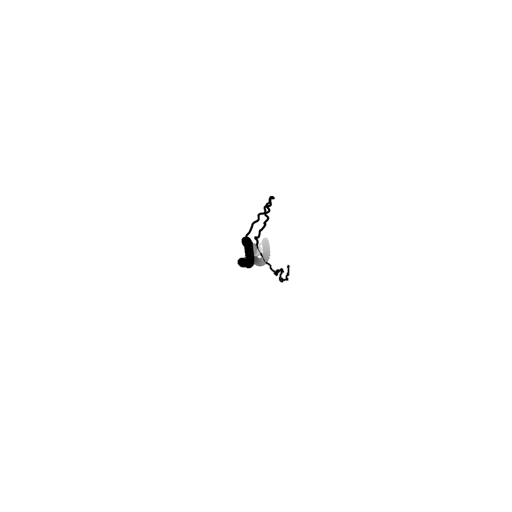. GLU A 1 264 ? 54.156 0.550 -83.269 1.00 94.38 264 GLU A CA 1
ATOM 2135 C C . GLU A 1 264 ? 53.934 0.398 -84.792 1.00 94.38 264 GLU A C 1
ATOM 2137 O O . GLU A 1 264 ? 54.892 0.304 -85.559 1.00 94.38 264 GLU A O 1
ATOM 2142 N N . GLU A 1 265 ? 52.687 0.492 -85.275 1.00 94.50 265 GLU A N 1
ATOM 2143 C CA . GLU A 1 265 ? 52.379 0.530 -86.718 1.00 94.50 265 GLU A CA 1
ATOM 2144 C C . GLU A 1 265 ? 53.046 1.716 -87.447 1.00 94.50 265 GLU A C 1
ATOM 2146 O O . GLU A 1 265 ? 53.525 1.578 -88.582 1.00 94.50 265 GLU A O 1
ATOM 2151 N N . LYS A 1 266 ? 53.093 2.899 -86.817 1.00 91.88 266 LYS A N 1
ATOM 2152 C CA . LYS A 1 266 ? 53.744 4.089 -87.386 1.00 91.88 266 LYS A CA 1
ATOM 2153 C C . LYS A 1 266 ? 55.268 3.972 -87.368 1.00 91.88 266 LYS A C 1
ATOM 2155 O O . LYS A 1 266 ? 55.893 4.333 -88.366 1.00 91.88 266 LYS A O 1
ATOM 2160 N N . ASP A 1 267 ? 55.856 3.440 -86.303 1.00 93.25 267 ASP A N 1
ATOM 2161 C CA . ASP A 1 267 ? 57.303 3.232 -86.188 1.00 93.25 267 ASP A CA 1
ATOM 2162 C C . ASP A 1 267 ? 57.797 2.182 -87.193 1.00 93.25 267 ASP A C 1
ATOM 2164 O O . ASP A 1 267 ? 58.802 2.397 -87.878 1.00 93.25 267 ASP A O 1
ATOM 2168 N N . GLN A 1 268 ? 57.031 1.107 -87.413 1.00 94.94 268 GLN A N 1
ATOM 2169 C CA . GLN A 1 268 ? 57.277 0.172 -88.516 1.00 94.94 268 GLN A CA 1
ATOM 2170 C C . GLN A 1 268 ? 57.264 0.886 -89.875 1.00 94.94 268 GLN A C 1
ATOM 2172 O O . GLN A 1 268 ? 58.154 0.660 -90.704 1.00 94.94 268 GLN A O 1
ATOM 2177 N N . LYS A 1 269 ? 56.308 1.801 -90.099 1.00 94.56 269 LYS A N 1
ATOM 2178 C CA . LYS A 1 269 ? 56.224 2.589 -91.338 1.00 94.56 269 LYS A CA 1
ATOM 2179 C C . LYS A 1 269 ? 57.396 3.558 -91.514 1.00 94.56 269 LYS A C 1
ATOM 2181 O O . LYS A 1 269 ? 57.868 3.719 -92.640 1.00 94.56 269 LYS A O 1
ATOM 2186 N N . ILE A 1 270 ? 57.887 4.172 -90.439 1.00 94.06 270 ILE A N 1
ATOM 2187 C CA . ILE A 1 270 ? 59.102 5.001 -90.462 1.00 94.06 270 ILE A CA 1
ATOM 2188 C C . ILE A 1 270 ? 60.313 4.136 -90.816 1.00 94.06 270 ILE A C 1
ATOM 2190 O O . ILE A 1 270 ? 61.019 4.451 -91.771 1.00 94.06 270 ILE A O 1
ATOM 2194 N N . GLY A 1 271 ? 60.476 2.976 -90.176 1.00 92.81 271 GLY A N 1
ATOM 2195 C CA . GLY A 1 271 ? 61.555 2.038 -90.492 1.00 92.81 271 GLY A CA 1
ATOM 2196 C C . GLY A 1 271 ? 61.535 1.515 -91.939 1.00 92.81 271 GLY A C 1
ATOM 2197 O O . GLY A 1 271 ? 62.576 1.149 -92.485 1.00 92.81 271 GLY A O 1
ATOM 2198 N N . GLU A 1 272 ? 60.383 1.462 -92.612 1.00 94.88 272 GLU A N 1
ATOM 2199 C CA . GLU A 1 272 ? 60.322 1.219 -94.064 1.00 94.88 272 GLU A CA 1
ATOM 2200 C C . GLU A 1 272 ? 60.821 2.410 -94.895 1.00 94.88 272 GLU A C 1
ATOM 2202 O O . GLU A 1 272 ? 61.527 2.207 -95.889 1.00 94.88 272 GLU A O 1
ATOM 2207 N N . LEU A 1 273 ? 60.456 3.636 -94.507 1.00 94.38 273 LEU A N 1
ATOM 2208 C CA . LEU A 1 273 ? 60.864 4.864 -95.191 1.00 94.38 273 LEU A CA 1
ATOM 2209 C C . LEU A 1 273 ? 62.364 5.128 -95.029 1.00 94.38 273 LEU A C 1
ATOM 2211 O O . LEU A 1 273 ? 63.019 5.432 -96.023 1.00 94.38 273 LEU A O 1
ATOM 2215 N N . ASP A 1 274 ? 62.934 4.916 -93.845 1.00 92.19 274 ASP A N 1
ATOM 2216 C CA . ASP A 1 274 ? 64.371 5.087 -93.602 1.00 92.19 274 ASP A CA 1
ATOM 2217 C C . ASP A 1 274 ? 65.207 4.122 -94.458 1.00 92.19 274 ASP A C 1
ATOM 2219 O O . ASP A 1 274 ? 66.164 4.533 -95.111 1.00 92.19 274 ASP A O 1
ATOM 2223 N N . ARG A 1 275 ? 64.789 2.852 -94.580 1.00 95.62 275 ARG A N 1
ATOM 2224 C CA . ARG A 1 275 ? 65.423 1.868 -95.489 1.00 95.62 275 ARG A CA 1
ATOM 2225 C C . ARG A 1 275 ? 65.247 2.212 -96.975 1.00 95.62 275 ARG A C 1
ATOM 2227 O O . ARG A 1 275 ? 65.993 1.716 -97.825 1.00 95.62 275 ARG A O 1
ATOM 2234 N N . LEU A 1 276 ? 64.224 2.987 -97.338 1.00 94.88 276 LEU A N 1
ATOM 2235 C CA . LEU A 1 276 ? 64.075 3.512 -98.697 1.00 94.88 276 LEU A CA 1
ATOM 2236 C C . LEU A 1 276 ? 65.030 4.691 -98.922 1.00 94.88 276 LEU A C 1
ATOM 2238 O O . LEU A 1 276 ? 65.739 4.688 -99.926 1.00 94.88 276 LEU A O 1
ATOM 2242 N N . ILE A 1 277 ? 65.095 5.629 -97.974 1.00 92.56 277 ILE A N 1
ATOM 2243 C CA . ILE A 1 277 ? 66.014 6.773 -97.997 1.00 92.56 277 ILE A CA 1
ATOM 2244 C C . ILE A 1 277 ? 67.463 6.284 -98.068 1.00 92.56 277 ILE A C 1
ATOM 2246 O O . ILE A 1 277 ? 68.176 6.689 -98.976 1.00 92.56 277 ILE A O 1
ATOM 2250 N N . GLU A 1 278 ? 67.876 5.325 -97.234 1.00 94.62 278 GLU A N 1
ATOM 2251 C CA . GLU A 1 278 ? 69.236 4.763 -97.249 1.00 94.62 278 GLU A CA 1
ATOM 2252 C C . GLU A 1 278 ? 69.613 4.167 -98.623 1.00 94.62 278 GLU A C 1
ATOM 2254 O O . GLU A 1 278 ? 70.750 4.295 -99.085 1.00 94.62 278 GLU A O 1
ATOM 2259 N N . ARG A 1 279 ? 68.660 3.528 -99.320 1.00 94.94 279 ARG A N 1
ATOM 2260 C CA . ARG A 1 279 ? 68.878 3.013 -100.684 1.00 94.94 279 ARG A CA 1
ATOM 2261 C C . ARG A 1 279 ? 68.992 4.137 -101.711 1.00 94.94 279 ARG A C 1
ATOM 2263 O O . ARG A 1 279 ? 69.912 4.096 -102.524 1.00 94.94 279 ARG A O 1
ATOM 2270 N N . MET A 1 280 ? 68.109 5.135 -101.651 1.00 89.81 280 MET A N 1
ATOM 2271 C CA . MET A 1 280 ? 68.161 6.312 -102.529 1.00 89.81 280 MET A CA 1
ATOM 2272 C C . MET A 1 280 ? 69.447 7.121 -102.318 1.00 89.81 280 MET A C 1
ATOM 2274 O O . MET A 1 280 ? 70.055 7.578 -103.282 1.00 89.81 280 MET A O 1
ATOM 2278 N N . GLU A 1 281 ? 69.909 7.254 -101.075 1.00 89.56 281 GLU A N 1
ATOM 2279 C CA . GLU A 1 281 ? 71.171 7.910 -100.744 1.00 89.56 281 GLU A CA 1
ATOM 2280 C C . GLU A 1 281 ? 72.365 7.122 -101.291 1.00 89.56 281 GLU A C 1
ATOM 2282 O O . GLU A 1 281 ? 73.254 7.725 -101.888 1.00 89.56 281 GLU A O 1
ATOM 2287 N N . LYS A 1 282 ? 72.398 5.787 -101.165 1.00 94.25 282 LYS A N 1
ATOM 2288 C CA . LYS A 1 282 ? 73.458 4.959 -101.778 1.00 94.25 282 LYS A CA 1
ATOM 2289 C C . LYS A 1 282 ? 73.488 5.093 -103.303 1.00 94.25 282 LYS A C 1
ATOM 2291 O O . LYS A 1 282 ? 74.564 5.305 -103.857 1.00 94.25 282 LYS A O 1
ATOM 2296 N N . GLU A 1 283 ? 72.329 5.040 -103.963 1.00 92.75 283 GLU A N 1
ATOM 2297 C CA . GLU A 1 283 ? 72.212 5.264 -105.413 1.00 92.75 283 GLU A CA 1
ATOM 2298 C C . GLU A 1 283 ? 72.711 6.665 -105.802 1.00 92.75 283 GLU A C 1
ATOM 2300 O O . GLU A 1 283 ? 73.517 6.801 -106.723 1.00 92.75 283 GLU A O 1
ATOM 2305 N N . ARG A 1 284 ? 72.328 7.710 -105.053 1.00 91.38 284 ARG A N 1
ATOM 2306 C CA . ARG A 1 284 ? 72.816 9.078 -105.276 1.00 91.38 284 ARG A CA 1
ATOM 2307 C C . ARG A 1 284 ? 74.338 9.172 -105.158 1.00 91.38 284 ARG A C 1
ATOM 2309 O O . ARG A 1 284 ? 74.967 9.739 -106.047 1.00 91.38 284 ARG A O 1
ATOM 2316 N N . HIS A 1 285 ? 74.939 8.635 -104.094 1.00 93.06 285 HIS A N 1
ATOM 2317 C CA . HIS A 1 285 ? 76.398 8.669 -103.925 1.00 93.06 285 HIS A CA 1
ATOM 2318 C C . HIS A 1 285 ? 77.116 7.905 -105.050 1.00 93.06 285 HIS A C 1
ATOM 2320 O O . HIS A 1 285 ? 78.153 8.359 -105.528 1.00 93.06 285 HIS A O 1
ATOM 2326 N N . GLN A 1 286 ? 76.551 6.790 -105.527 1.00 93.25 286 GLN A N 1
ATOM 2327 C CA . GLN A 1 286 ? 77.088 6.055 -106.674 1.00 93.25 286 GLN A CA 1
ATOM 2328 C C . GLN A 1 286 ? 77.038 6.886 -107.969 1.00 93.25 286 GLN A C 1
ATOM 2330 O O . GLN A 1 286 ? 78.037 6.958 -108.682 1.00 93.25 286 GLN A O 1
ATOM 2335 N N . LEU A 1 287 ? 75.920 7.564 -108.248 1.00 90.12 287 LEU A N 1
ATOM 2336 C CA . LEU A 1 287 ? 75.787 8.462 -109.404 1.00 90.12 287 LEU A CA 1
ATOM 2337 C C . LEU A 1 287 ? 76.714 9.689 -109.305 1.00 90.12 287 LEU A C 1
ATOM 2339 O O . LEU A 1 287 ? 77.247 10.138 -110.316 1.00 90.12 287 LEU A O 1
ATOM 2343 N N . GLN A 1 288 ? 76.945 10.215 -108.097 1.00 89.12 288 GLN A N 1
ATOM 2344 C CA . GLN A 1 288 ? 77.902 11.302 -107.853 1.00 89.12 288 GLN A CA 1
ATOM 2345 C C . GLN A 1 288 ? 79.352 10.872 -108.129 1.00 89.12 288 GLN A C 1
ATOM 2347 O O . GLN A 1 288 ? 80.108 11.646 -108.713 1.00 89.12 288 GLN A O 1
ATOM 2352 N N . LEU A 1 289 ? 79.735 9.641 -107.767 1.00 91.81 289 LEU A N 1
ATOM 2353 C CA . LEU A 1 289 ? 81.052 9.086 -108.106 1.00 91.81 289 LEU A CA 1
ATOM 2354 C C . LEU A 1 289 ? 81.223 8.920 -109.623 1.00 91.81 289 LEU A C 1
ATOM 2356 O O . LEU A 1 289 ? 82.234 9.357 -110.160 1.00 91.81 289 LEU A O 1
ATOM 2360 N N . GLN A 1 290 ? 80.215 8.388 -110.321 1.00 89.56 290 GLN A N 1
ATOM 2361 C CA . GLN A 1 290 ? 80.239 8.258 -111.786 1.00 89.56 290 GLN A CA 1
ATOM 2362 C C . GLN A 1 290 ? 80.333 9.616 -112.500 1.00 89.56 290 GLN A C 1
ATOM 2364 O O . GLN A 1 290 ? 81.040 9.747 -113.498 1.00 89.56 290 GLN A O 1
ATOM 2369 N N . LEU A 1 291 ? 79.659 10.652 -111.983 1.00 86.81 291 LEU A N 1
ATOM 2370 C CA . LEU A 1 291 ? 79.798 12.011 -112.510 1.00 86.81 291 LEU A CA 1
ATOM 2371 C C . LEU A 1 291 ? 81.239 12.526 -112.354 1.00 86.81 291 LEU A C 1
ATOM 2373 O O . LEU A 1 291 ? 81.771 13.108 -113.294 1.00 86.81 291 LEU A O 1
ATOM 2377 N N . LEU A 1 292 ? 81.878 12.285 -111.204 1.00 88.00 292 LEU A N 1
ATOM 2378 C CA . LEU A 1 292 ? 83.264 12.688 -110.946 1.00 88.00 292 LEU A CA 1
ATOM 2379 C C . LEU A 1 292 ? 84.273 11.918 -111.818 1.00 88.00 292 LEU A C 1
ATOM 2381 O O . LEU A 1 292 ? 85.242 12.507 -112.298 1.00 88.00 292 LEU A O 1
ATOM 2385 N N . GLU A 1 293 ? 84.043 10.624 -112.057 1.00 84.50 293 GLU A N 1
ATOM 2386 C CA . GLU A 1 293 ? 84.826 9.822 -113.008 1.00 84.50 293 GLU A CA 1
ATOM 2387 C C . GLU A 1 293 ? 84.754 10.442 -114.413 1.00 84.50 293 GLU A C 1
ATOM 2389 O O . GLU A 1 293 ? 85.788 10.771 -114.989 1.00 84.50 293 GLU A O 1
ATOM 2394 N N . HIS A 1 294 ? 83.558 10.751 -114.921 1.00 80.19 294 HIS A N 1
ATOM 2395 C CA . HIS A 1 294 ? 83.419 11.413 -116.222 1.00 80.19 294 HIS A CA 1
ATOM 2396 C C . HIS A 1 294 ? 83.984 12.844 -116.259 1.00 80.19 294 HIS A C 1
ATOM 2398 O O . HIS A 1 294 ? 84.573 13.241 -117.261 1.00 80.19 294 HIS A O 1
ATOM 2404 N N . GLU A 1 295 ? 83.857 13.633 -115.188 1.00 80.31 295 GLU A N 1
ATOM 2405 C CA . GLU A 1 295 ? 84.448 14.980 -115.120 1.00 80.31 295 GLU A CA 1
ATOM 2406 C C . GLU A 1 295 ? 85.988 14.949 -115.078 1.00 80.31 295 GLU A C 1
ATOM 2408 O O . GLU A 1 295 ? 86.628 15.870 -115.588 1.00 80.31 295 GLU A O 1
ATOM 2413 N N . THR A 1 296 ? 86.595 13.880 -114.547 1.00 75.38 296 THR A N 1
ATOM 2414 C CA . THR A 1 296 ? 88.057 13.684 -114.551 1.00 75.38 296 THR A CA 1
ATOM 2415 C C . THR A 1 296 ? 88.578 13.065 -115.851 1.00 75.38 296 THR A C 1
ATOM 2417 O O . THR A 1 296 ? 89.621 13.499 -116.339 1.00 75.38 296 THR A O 1
ATOM 2420 N N . GLU A 1 297 ? 87.831 12.161 -116.497 1.00 74.50 297 GLU A N 1
ATOM 2421 C CA . GLU A 1 297 ? 88.085 11.757 -117.894 1.00 74.50 297 GLU A CA 1
ATOM 2422 C C . GLU A 1 297 ? 88.088 12.982 -118.831 1.00 74.50 297 GLU A C 1
ATOM 2424 O O . GLU A 1 297 ? 88.950 13.116 -119.701 1.00 74.50 297 GLU A O 1
ATOM 2429 N N . MET A 1 298 ? 87.170 13.925 -118.591 1.00 58.94 298 MET A N 1
ATOM 2430 C CA . MET A 1 298 ? 87.027 15.199 -119.310 1.00 58.94 298 MET A CA 1
ATOM 2431 C C . MET A 1 298 ? 88.018 16.294 -118.868 1.00 58.94 298 MET A C 1
ATOM 2433 O O . MET A 1 298 ? 87.891 17.444 -119.301 1.00 58.94 298 MET A O 1
ATOM 2437 N N . SER A 1 299 ? 89.017 15.966 -118.039 1.00 58.09 299 SER A N 1
ATOM 2438 C CA . SER A 1 299 ? 90.159 16.846 -117.741 1.00 58.09 299 SER A CA 1
ATOM 2439 C C . SER A 1 299 ? 91.473 16.381 -118.394 1.00 58.09 299 SER A C 1
ATOM 2441 O O . SER A 1 299 ? 92.523 16.971 -118.129 1.00 58.09 299 SER A O 1
ATOM 2443 N N . GLY A 1 300 ? 91.439 15.336 -119.231 1.00 53.09 300 GLY A N 1
ATOM 2444 C CA . GLY A 1 300 ? 92.560 14.921 -120.082 1.00 53.09 300 GLY A CA 1
ATOM 2445 C C . GLY A 1 300 ? 92.759 15.835 -121.302 1.00 53.09 300 GLY A C 1
ATOM 2446 O O . GLY A 1 300 ? 91.830 16.503 -121.749 1.00 53.09 300 GLY A O 1
ATOM 2447 N N . GLU A 1 301 ? 93.978 15.878 -121.855 1.00 41.25 301 GLU A N 1
ATOM 2448 C CA . GLU A 1 301 ? 94.325 16.755 -122.988 1.00 41.25 301 GLU A CA 1
ATOM 2449 C C . GLU A 1 301 ? 93.459 16.501 -124.236 1.00 41.25 301 GLU A C 1
ATOM 2451 O O . GLU A 1 301 ? 93.556 15.466 -124.897 1.00 41.25 301 GLU A O 1
ATOM 2456 N N . ILE A 1 302 ? 92.646 17.496 -124.602 1.00 40.97 302 ILE A N 1
ATOM 2457 C CA . ILE A 1 302 ? 91.752 17.435 -125.762 1.00 40.97 302 ILE A CA 1
ATOM 2458 C C . ILE A 1 302 ? 92.528 17.787 -127.034 1.00 40.97 302 ILE A C 1
ATOM 2460 O O . ILE A 1 302 ? 92.923 18.938 -127.238 1.00 40.97 302 ILE A O 1
ATOM 2464 N N . THR A 1 303 ? 92.679 16.827 -127.946 1.00 42.81 303 THR A N 1
ATOM 2465 C CA . THR A 1 303 ? 93.137 17.118 -129.314 1.00 42.81 303 THR A CA 1
ATOM 2466 C C . THR A 1 303 ? 91.946 17.368 -130.246 1.00 42.81 303 THR A C 1
ATOM 2468 O O . THR A 1 303 ? 90.817 16.959 -129.982 1.00 42.81 303 THR A O 1
ATOM 2471 N N . GLY A 1 304 ? 92.163 18.108 -131.339 1.00 46.78 304 GLY A N 1
ATOM 2472 C CA . GLY A 1 304 ? 91.096 18.774 -132.108 1.00 46.78 304 GLY A CA 1
ATOM 2473 C C . GLY A 1 304 ? 90.035 17.895 -132.796 1.00 46.78 304 GLY A C 1
ATOM 2474 O O . GLY A 1 304 ? 89.169 18.450 -133.469 1.00 46.78 304 GLY A O 1
ATOM 2475 N N . SER A 1 305 ? 90.083 16.568 -132.641 1.00 50.56 305 SER A N 1
ATOM 2476 C CA . SER A 1 305 ? 89.108 15.615 -133.190 1.00 50.56 305 SER A CA 1
ATOM 2477 C C . SER A 1 305 ? 87.924 15.319 -132.254 1.00 50.56 305 SER A C 1
ATOM 2479 O O . SER A 1 305 ? 86.949 14.718 -132.700 1.00 50.56 305 SER A O 1
ATOM 2481 N N . ASP A 1 306 ? 87.974 15.732 -130.982 1.00 54.22 306 ASP A N 1
ATOM 2482 C CA . ASP A 1 306 ? 87.023 15.282 -129.950 1.00 54.22 306 ASP A CA 1
ATOM 2483 C C . ASP A 1 306 ? 85.847 16.239 -129.664 1.00 54.22 306 ASP A C 1
ATOM 2485 O O . ASP A 1 306 ? 85.062 15.981 -128.757 1.00 54.22 306 ASP A O 1
ATOM 2489 N N . LYS A 1 307 ? 85.651 17.325 -130.430 1.00 61.44 307 LYS A N 1
ATOM 2490 C CA . LYS A 1 307 ? 84.596 18.329 -130.142 1.00 61.44 307 LYS A CA 1
ATOM 2491 C C . LYS A 1 307 ? 83.167 17.769 -130.096 1.00 61.44 307 LYS A C 1
ATOM 2493 O O . LYS A 1 307 ? 82.391 18.169 -129.234 1.00 61.44 307 LYS A O 1
ATOM 2498 N N . GLU A 1 308 ? 82.821 16.849 -130.995 1.00 64.94 308 GLU A N 1
ATOM 2499 C CA . GLU A 1 308 ? 81.478 16.244 -131.026 1.00 64.94 308 GLU A CA 1
ATOM 2500 C C . GLU A 1 308 ? 81.271 15.282 -129.845 1.00 64.94 308 GLU A C 1
ATOM 2502 O O . GLU A 1 308 ? 80.213 15.260 -129.219 1.00 64.94 308 GLU A O 1
ATOM 2507 N N . ARG A 1 309 ? 82.328 14.546 -129.476 1.00 68.12 309 ARG A N 1
ATOM 2508 C CA . ARG A 1 309 ? 82.355 13.673 -128.299 1.00 68.12 309 ARG A CA 1
ATOM 2509 C C . ARG A 1 309 ? 82.268 14.486 -127.004 1.00 68.12 309 ARG A C 1
ATOM 2511 O O . ARG A 1 309 ? 81.527 14.100 -126.106 1.00 68.12 309 ARG A O 1
ATOM 2518 N N . TYR A 1 310 ? 82.944 15.636 -126.944 1.00 71.94 310 TYR A N 1
ATOM 2519 C CA . TYR A 1 310 ? 82.838 16.598 -125.844 1.00 71.94 310 TYR A CA 1
ATOM 2520 C C . TYR A 1 310 ? 81.410 17.077 -125.647 1.00 71.94 310 TYR A C 1
ATOM 2522 O O . TYR A 1 310 ? 80.911 17.044 -124.529 1.00 71.94 310 TYR A O 1
ATOM 2530 N N . ARG A 1 311 ? 80.731 17.463 -126.731 1.00 75.75 311 ARG A N 1
ATOM 2531 C CA . ARG A 1 311 ? 79.342 17.915 -126.665 1.00 75.75 311 ARG A CA 1
ATOM 2532 C C . ARG A 1 311 ? 78.396 16.810 -126.182 1.00 75.75 311 ARG A C 1
ATOM 2534 O O . ARG A 1 311 ? 77.530 17.078 -125.359 1.00 75.75 311 ARG A O 1
ATOM 2541 N N . GLN A 1 312 ? 78.570 15.572 -126.647 1.00 76.25 312 GLN A N 1
ATOM 2542 C CA . GLN A 1 312 ? 77.764 14.435 -126.179 1.00 76.25 312 GLN A CA 1
ATOM 2543 C C . GLN A 1 312 ? 78.015 14.115 -124.695 1.00 76.25 312 GLN A C 1
ATOM 2545 O O . GLN A 1 312 ? 77.073 13.812 -123.967 1.00 76.25 312 GLN A O 1
ATOM 2550 N N . LEU A 1 313 ? 79.262 14.232 -124.226 1.00 78.12 313 LEU A N 1
ATOM 2551 C CA . LEU A 1 313 ? 79.617 14.086 -122.810 1.00 78.12 313 LEU A CA 1
ATOM 2552 C C . LEU A 1 313 ? 79.120 15.264 -121.954 1.00 78.12 313 LEU A C 1
ATOM 2554 O O . LEU A 1 313 ? 78.718 15.056 -120.813 1.00 78.12 313 LEU A O 1
ATOM 2558 N N . GLU A 1 314 ? 79.072 16.481 -122.497 1.00 80.88 314 GLU A N 1
ATOM 2559 C CA . GLU A 1 314 ? 78.501 17.662 -121.840 1.00 80.88 314 GLU A CA 1
ATOM 2560 C C . GLU A 1 314 ? 76.969 17.565 -121.723 1.00 80.88 314 GLU A C 1
ATOM 2562 O O . GLU A 1 314 ? 76.427 17.797 -120.642 1.00 80.88 314 GLU A O 1
ATOM 2567 N N . GLU A 1 315 ? 76.268 17.129 -122.778 1.00 82.94 315 GLU A N 1
ATOM 2568 C CA . GLU A 1 315 ? 74.826 16.834 -122.741 1.00 82.94 315 GLU A CA 1
ATOM 2569 C C . GLU A 1 315 ? 74.514 15.678 -121.760 1.00 82.94 315 GLU A C 1
ATOM 2571 O O . GLU A 1 315 ? 73.562 15.768 -120.977 1.00 82.94 315 GLU A O 1
ATOM 2576 N N . ALA A 1 316 ? 75.348 14.630 -121.712 1.00 82.75 316 ALA A N 1
ATOM 2577 C CA . ALA A 1 316 ? 75.223 13.545 -120.733 1.00 82.75 316 ALA A CA 1
ATOM 2578 C C . ALA A 1 316 ? 75.484 14.013 -119.287 1.00 82.75 316 ALA A C 1
ATOM 2580 O O . ALA A 1 316 ? 74.716 13.676 -118.385 1.00 82.75 316 ALA A O 1
ATOM 2581 N N . SER A 1 317 ? 76.515 14.834 -119.058 1.00 82.00 317 SER A N 1
ATOM 2582 C CA . SER A 1 317 ? 76.822 15.432 -117.751 1.00 82.00 317 SER A CA 1
ATOM 2583 C C . SER A 1 317 ? 75.697 16.360 -117.280 1.00 82.00 317 SER A C 1
ATOM 2585 O O . SER A 1 317 ? 75.271 16.282 -116.127 1.00 82.00 317 SER A O 1
ATOM 2587 N N . ALA A 1 318 ? 75.133 17.183 -118.171 1.00 84.69 318 ALA A N 1
ATOM 2588 C CA . ALA A 1 318 ? 73.974 18.021 -117.869 1.00 84.69 318 ALA A CA 1
ATOM 2589 C C . ALA A 1 318 ? 72.747 17.183 -117.463 1.00 84.69 318 ALA A C 1
ATOM 2591 O O . ALA A 1 318 ? 72.125 17.472 -116.439 1.00 84.69 318 ALA A O 1
ATOM 2592 N N . SER A 1 319 ? 72.457 16.105 -118.201 1.00 87.69 319 SER A N 1
ATOM 2593 C CA . SER A 1 319 ? 71.375 15.159 -117.890 1.00 87.69 319 SER A CA 1
ATOM 2594 C C . SER A 1 319 ? 71.583 14.443 -116.545 1.00 87.69 319 SER A C 1
ATOM 2596 O O . SER A 1 319 ? 70.657 14.336 -115.737 1.00 87.69 319 SER A O 1
ATOM 2598 N N . LEU A 1 320 ? 72.816 14.024 -116.235 1.00 87.25 320 LEU A N 1
ATOM 2599 C CA . LEU A 1 320 ? 73.165 13.439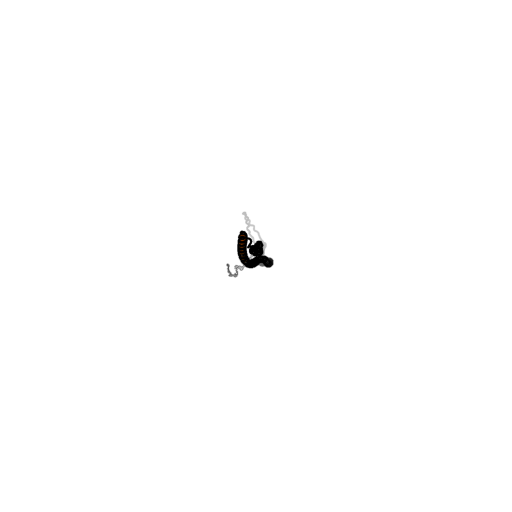 -114.935 1.00 87.25 320 LEU A CA 1
ATOM 2600 C C . LEU A 1 320 ? 73.020 14.450 -113.789 1.00 87.25 320 LEU A C 1
ATOM 2602 O O . LEU A 1 320 ? 72.435 14.114 -112.762 1.00 87.25 320 LEU A O 1
ATOM 2606 N N . ARG A 1 321 ? 73.477 15.697 -113.962 1.00 89.19 321 ARG A N 1
ATOM 2607 C CA . ARG A 1 321 ? 73.310 16.774 -112.967 1.00 89.19 321 ARG A CA 1
ATOM 2608 C C . ARG A 1 321 ? 71.835 17.096 -112.710 1.00 89.19 321 ARG A C 1
ATOM 2610 O O . ARG A 1 321 ? 71.459 17.337 -111.564 1.00 89.19 321 ARG A O 1
ATOM 2617 N N . GLU A 1 322 ? 70.993 17.084 -113.741 1.00 89.88 322 GLU A N 1
ATOM 2618 C CA . GLU A 1 322 ? 69.542 17.261 -113.601 1.00 89.88 322 GLU A CA 1
ATOM 2619 C C . GLU A 1 322 ? 68.892 16.077 -112.869 1.00 89.88 322 GLU A C 1
ATOM 2621 O O . GLU A 1 322 ? 68.111 16.278 -111.939 1.00 89.88 322 GLU A O 1
ATOM 2626 N N . ARG A 1 323 ? 69.289 14.840 -113.189 1.00 93.19 323 ARG A N 1
ATOM 2627 C CA . ARG A 1 323 ? 68.810 13.638 -112.492 1.00 93.19 323 ARG A CA 1
ATOM 2628 C C . ARG A 1 323 ? 69.261 13.569 -111.029 1.00 93.19 323 ARG A C 1
ATOM 2630 O O . ARG A 1 323 ? 68.466 13.163 -110.185 1.00 93.19 323 ARG A O 1
ATOM 2637 N N . ILE A 1 324 ? 70.485 13.999 -110.714 1.00 88.25 324 ILE A N 1
ATOM 2638 C CA . ILE A 1 324 ? 70.971 14.142 -109.331 1.00 88.25 324 ILE A CA 1
ATOM 2639 C C . ILE A 1 324 ? 70.142 15.199 -108.594 1.00 88.25 324 ILE A C 1
ATOM 2641 O O . ILE A 1 324 ? 69.664 14.914 -107.503 1.00 88.25 324 ILE A O 1
ATOM 2645 N N . ARG A 1 325 ? 69.876 16.363 -109.208 1.00 92.38 325 ARG A N 1
ATOM 2646 C CA . ARG A 1 325 ? 69.018 17.401 -108.610 1.00 92.38 325 ARG A CA 1
ATOM 2647 C C . ARG A 1 325 ? 67.612 16.875 -108.305 1.00 92.38 325 ARG A C 1
ATOM 2649 O O . ARG A 1 325 ? 67.132 17.056 -107.195 1.00 92.38 325 ARG A O 1
ATOM 2656 N N . HIS A 1 326 ? 66.990 16.156 -109.241 1.00 92.25 326 HIS A N 1
ATOM 2657 C CA . HIS A 1 326 ? 65.692 15.517 -109.006 1.00 92.25 326 HIS A CA 1
ATOM 2658 C C . HIS A 1 326 ? 65.732 14.448 -107.903 1.00 92.25 326 HIS A C 1
ATOM 2660 O O . HIS A 1 326 ? 64.767 14.318 -107.151 1.00 92.25 326 HIS A O 1
ATOM 2666 N N . LEU A 1 327 ? 66.823 13.684 -107.783 1.00 91.25 327 LEU A N 1
ATOM 2667 C CA . LEU A 1 327 ? 67.009 12.736 -106.682 1.00 91.25 327 LEU A CA 1
ATOM 2668 C C . LEU A 1 327 ? 67.175 13.452 -105.338 1.00 91.25 327 LEU A C 1
ATOM 2670 O O . LEU A 1 327 ? 66.530 13.041 -104.379 1.00 91.25 327 LEU A O 1
ATOM 2674 N N . ASP A 1 328 ? 67.962 14.528 -105.265 1.00 88.94 328 ASP A N 1
ATOM 2675 C CA . ASP A 1 328 ? 68.106 15.341 -104.052 1.00 88.94 328 ASP A CA 1
ATOM 2676 C C . ASP A 1 328 ? 66.776 16.009 -103.656 1.00 88.94 328 ASP A C 1
ATOM 2678 O O . ASP A 1 328 ? 66.405 15.956 -102.485 1.00 88.94 328 ASP A O 1
ATOM 2682 N N . ASP A 1 329 ? 65.997 16.536 -104.610 1.00 92.81 329 ASP A N 1
ATOM 2683 C CA . ASP A 1 329 ? 64.647 17.064 -104.357 1.00 92.81 329 ASP A CA 1
ATOM 2684 C C . ASP A 1 329 ? 63.707 15.971 -103.810 1.00 92.81 329 ASP A C 1
ATOM 2686 O O . ASP A 1 329 ? 62.995 16.186 -102.825 1.00 92.81 329 ASP A O 1
ATOM 2690 N N . MET A 1 330 ? 63.727 14.766 -104.397 1.00 91.62 330 MET A N 1
ATOM 2691 C CA . MET A 1 330 ? 62.932 13.632 -103.909 1.00 91.62 330 MET A CA 1
ATOM 2692 C C . MET A 1 330 ? 63.378 13.164 -102.519 1.00 91.62 330 MET A C 1
ATOM 2694 O O . MET A 1 330 ? 62.521 12.944 -101.661 1.00 91.62 330 MET A O 1
ATOM 2698 N N . VAL A 1 331 ? 64.685 13.044 -102.266 1.00 90.62 331 VAL A N 1
ATOM 2699 C CA . VAL A 1 331 ? 65.240 12.716 -100.942 1.00 90.62 331 VAL A CA 1
ATOM 2700 C C . VAL A 1 331 ? 64.821 13.776 -99.929 1.00 90.62 331 VAL A C 1
ATOM 2702 O O . VAL A 1 331 ? 64.311 13.424 -98.868 1.00 90.62 331 VAL A O 1
ATOM 2705 N N . HIS A 1 332 ? 64.931 15.063 -100.260 1.00 89.81 332 HIS A N 1
ATOM 2706 C CA . HIS A 1 332 ? 64.566 16.145 -99.351 1.00 89.81 332 HIS A CA 1
ATOM 2707 C C . HIS A 1 332 ? 63.057 16.170 -99.053 1.00 89.81 332 HIS A C 1
ATOM 2709 O O . HIS A 1 332 ? 62.650 16.375 -97.906 1.00 89.81 332 HIS A O 1
ATOM 2715 N N . CYS A 1 333 ? 62.208 15.868 -100.041 1.00 91.25 333 CYS A N 1
ATOM 2716 C CA . CYS A 1 333 ? 60.775 15.670 -99.827 1.00 91.25 333 CYS A CA 1
ATOM 2717 C C . CYS A 1 333 ? 60.461 14.460 -98.927 1.00 91.25 333 CYS A C 1
ATOM 2719 O O . CYS A 1 333 ? 59.599 14.579 -98.053 1.00 91.25 333 CYS A O 1
ATOM 2721 N N . GLN A 1 334 ? 61.151 13.322 -99.082 1.00 90.06 334 GLN A N 1
ATOM 2722 C CA . GLN A 1 334 ? 60.948 12.158 -98.205 1.00 90.06 334 GLN A CA 1
ATOM 2723 C C . GLN A 1 334 ? 61.488 12.399 -96.790 1.00 90.06 334 GLN A C 1
ATOM 2725 O O . GLN A 1 334 ? 60.780 12.127 -95.825 1.00 90.06 334 GLN A O 1
ATOM 2730 N N . GLN A 1 335 ? 62.676 12.992 -96.640 1.00 87.56 335 GLN A N 1
ATOM 2731 C CA . GLN A 1 335 ? 63.237 13.394 -95.344 1.00 87.56 335 GLN A CA 1
ATOM 2732 C C . GLN A 1 335 ? 62.308 14.373 -94.613 1.00 87.56 335 GLN A C 1
ATOM 2734 O O . GLN A 1 335 ? 62.067 14.222 -93.417 1.00 87.56 335 GLN A O 1
ATOM 2739 N N . LYS A 1 336 ? 61.717 15.346 -95.324 1.00 91.38 336 LYS A N 1
ATOM 2740 C CA . LYS A 1 336 ? 60.710 16.253 -94.754 1.00 91.38 336 LYS A CA 1
ATOM 2741 C C . LYS A 1 336 ? 59.461 15.501 -94.285 1.00 91.38 336 LYS A C 1
ATOM 2743 O O . LYS A 1 336 ? 58.942 15.820 -93.219 1.00 91.38 336 LYS A O 1
ATOM 2748 N N . LYS A 1 337 ? 59.004 14.496 -95.040 1.00 91.38 337 LYS A N 1
ATOM 2749 C CA . LYS A 1 337 ? 57.861 13.655 -94.664 1.00 91.38 337 LYS A CA 1
ATOM 2750 C C . LYS A 1 337 ? 58.158 12.783 -93.439 1.00 91.38 337 LYS A C 1
ATOM 2752 O O . LYS A 1 337 ? 57.343 12.758 -92.524 1.00 91.38 337 LYS A O 1
ATOM 2757 N N . VAL A 1 338 ? 59.318 12.123 -93.386 1.00 89.44 338 VAL A N 1
ATOM 2758 C CA . VAL A 1 338 ? 59.758 11.356 -92.205 1.00 89.44 338 VAL A CA 1
ATOM 2759 C C . VAL A 1 338 ? 59.870 12.274 -90.993 1.00 89.44 338 VAL A C 1
ATOM 2761 O O . VAL A 1 338 ? 59.311 11.965 -89.948 1.00 89.44 338 VAL A O 1
ATOM 2764 N N . LYS A 1 339 ? 60.488 13.452 -91.141 1.00 90.56 339 LYS A N 1
ATOM 2765 C CA . LYS A 1 339 ? 60.576 14.443 -90.064 1.00 90.56 339 LYS A CA 1
ATOM 2766 C C . LYS A 1 339 ? 59.197 14.862 -89.541 1.00 90.56 339 LYS A C 1
ATOM 2768 O O . LYS A 1 339 ? 59.018 14.908 -88.332 1.00 90.56 339 LYS A O 1
ATOM 2773 N N . GLN A 1 340 ? 58.224 15.105 -90.422 1.00 86.75 340 GLN A N 1
ATOM 2774 C CA . GLN A 1 340 ? 56.843 15.394 -90.016 1.00 86.75 340 GLN A CA 1
ATOM 2775 C C . GLN A 1 340 ? 56.198 14.211 -89.278 1.00 86.75 340 GLN A C 1
ATOM 2777 O O . GLN A 1 340 ? 55.588 14.420 -88.236 1.00 86.75 340 GLN A O 1
ATOM 2782 N N . MET A 1 341 ? 56.385 12.974 -89.750 1.00 86.81 341 MET A N 1
ATOM 2783 C CA . MET A 1 341 ? 55.878 11.776 -89.063 1.00 86.81 341 MET A CA 1
ATOM 2784 C C . MET A 1 341 ? 56.516 11.581 -87.675 1.00 86.81 341 MET A C 1
ATOM 2786 O O . MET A 1 341 ? 55.813 11.250 -86.724 1.00 86.81 341 MET A O 1
ATOM 2790 N N . VAL A 1 342 ? 57.819 11.842 -87.528 1.00 83.44 342 VAL A N 1
ATOM 2791 C CA . VAL A 1 342 ? 58.532 11.803 -86.237 1.00 83.44 342 VAL A CA 1
ATOM 2792 C C . VAL A 1 342 ? 58.060 12.926 -85.306 1.00 83.44 342 VAL A C 1
ATOM 2794 O O . VAL A 1 342 ? 57.829 12.684 -84.124 1.00 83.44 342 VAL A O 1
ATOM 2797 N N . GLU A 1 343 ? 57.868 14.147 -85.813 1.00 85.69 343 GLU A N 1
ATOM 2798 C CA . GLU A 1 343 ? 57.314 15.270 -85.040 1.00 85.69 343 GLU A CA 1
ATOM 2799 C C . GLU A 1 343 ? 55.875 14.984 -84.574 1.00 85.69 343 GLU A C 1
ATOM 2801 O O . GLU A 1 343 ? 55.550 15.241 -83.413 1.00 85.69 343 GLU A O 1
ATOM 2806 N N . GLU A 1 344 ? 55.037 14.377 -85.422 1.00 83.44 344 GLU A N 1
ATOM 2807 C CA . GLU A 1 344 ? 53.706 13.893 -85.043 1.00 83.44 344 GLU A CA 1
ATOM 2808 C C . GLU A 1 344 ? 53.788 12.842 -83.925 1.00 83.44 344 GLU A C 1
ATOM 2810 O O . GLU A 1 344 ? 53.107 12.996 -82.910 1.00 83.44 344 GLU A O 1
ATOM 2815 N N . ILE A 1 345 ? 54.642 11.818 -84.052 1.00 80.19 345 ILE A N 1
ATOM 2816 C CA . ILE A 1 345 ? 54.824 10.781 -83.019 1.00 80.19 345 ILE A CA 1
ATOM 2817 C C . ILE A 1 345 ? 55.296 11.385 -81.696 1.00 80.19 345 ILE A C 1
ATOM 2819 O O . ILE A 1 345 ? 54.649 11.158 -80.676 1.00 80.19 345 ILE A O 1
ATOM 2823 N N . MET A 1 346 ? 56.341 12.219 -81.697 1.00 75.94 346 MET A N 1
ATOM 2824 C CA . MET A 1 346 ? 56.813 12.887 -80.477 1.00 75.94 346 MET A CA 1
ATOM 2825 C C . MET A 1 346 ? 55.726 13.770 -79.849 1.00 75.94 346 MET A C 1
ATOM 2827 O O . MET A 1 346 ? 55.615 13.835 -78.625 1.00 75.94 346 MET A O 1
ATOM 2831 N N . SER A 1 347 ? 54.894 14.434 -80.660 1.00 75.75 347 SER A N 1
ATOM 2832 C CA . SER A 1 347 ? 53.773 15.232 -80.151 1.00 75.75 347 SER A CA 1
ATOM 2833 C C . SER A 1 347 ? 52.693 14.360 -79.494 1.00 75.75 347 SER A C 1
ATOM 2835 O O . SER A 1 347 ? 52.201 14.706 -78.418 1.00 75.75 347 SER A O 1
ATOM 2837 N N . HIS A 1 348 ? 52.388 13.193 -80.073 1.00 73.25 348 HIS A N 1
ATOM 2838 C CA . HIS A 1 348 ? 51.471 12.208 -79.501 1.00 73.25 348 HIS A CA 1
ATOM 2839 C C . HIS A 1 348 ? 52.043 11.536 -78.243 1.00 73.25 348 HIS A C 1
ATOM 2841 O O . HIS A 1 348 ? 51.302 11.341 -77.281 1.00 73.25 348 HIS A O 1
ATOM 2847 N N . GLU A 1 349 ? 53.341 11.224 -78.195 1.00 68.75 349 GLU A N 1
ATOM 2848 C CA . GLU A 1 349 ? 54.000 10.645 -77.017 1.00 68.75 349 GLU A CA 1
ATOM 2849 C C . GLU A 1 349 ? 54.027 11.650 -75.854 1.00 68.75 349 GLU A C 1
ATOM 2851 O O . GLU A 1 349 ? 53.646 11.319 -74.728 1.00 68.75 349 GLU A O 1
ATOM 2856 N N . LEU A 1 350 ? 54.392 12.910 -76.124 1.00 67.31 350 LEU A N 1
ATOM 2857 C CA . LEU A 1 350 ? 54.346 13.985 -75.132 1.00 67.31 350 LEU A CA 1
ATOM 2858 C C . LEU A 1 350 ? 52.919 14.227 -74.632 1.00 67.31 350 LEU A C 1
ATOM 2860 O O . LEU A 1 350 ? 52.723 14.330 -73.422 1.00 67.31 350 LEU A O 1
ATOM 2864 N N . PHE A 1 351 ? 51.921 14.261 -75.522 1.00 67.50 351 PHE A N 1
ATOM 2865 C CA . PHE A 1 351 ? 50.515 14.403 -75.137 1.00 67.50 351 PHE A CA 1
ATOM 2866 C C . PHE A 1 351 ? 50.038 13.229 -74.269 1.00 67.50 351 PHE A C 1
ATOM 2868 O O . PHE A 1 351 ? 49.436 13.451 -73.218 1.00 67.50 351 PHE A O 1
ATOM 2875 N N . SER A 1 352 ? 50.379 11.989 -74.634 1.00 64.25 352 SER A N 1
ATOM 2876 C CA . SER A 1 352 ? 50.052 10.785 -73.858 1.00 64.25 352 SER A CA 1
ATOM 2877 C C . SER A 1 352 ? 50.710 10.794 -72.474 1.00 64.25 352 SER A C 1
ATOM 2879 O O . SER A 1 352 ? 50.032 10.577 -71.469 1.00 64.25 352 SER A O 1
ATOM 2881 N N . ARG A 1 353 ? 52.001 11.141 -72.378 1.00 65.38 353 ARG A N 1
ATOM 2882 C CA . ARG A 1 353 ? 52.722 11.264 -71.095 1.00 65.38 353 ARG A CA 1
ATOM 2883 C C . ARG A 1 353 ? 52.202 12.412 -70.230 1.00 65.38 353 ARG A C 1
ATOM 2885 O O . ARG A 1 353 ? 52.234 12.309 -69.003 1.00 65.38 353 ARG A O 1
ATOM 2892 N N . PHE A 1 354 ? 51.719 13.495 -70.838 1.00 61.94 354 PHE A N 1
ATOM 2893 C CA . PHE A 1 354 ? 51.096 14.605 -70.117 1.00 61.94 354 PHE A CA 1
ATOM 2894 C C . PHE A 1 354 ? 49.700 14.226 -69.604 1.00 61.94 354 PHE A C 1
ATOM 2896 O O . PHE A 1 354 ? 49.384 14.505 -68.449 1.00 61.94 354 PHE A O 1
ATOM 2903 N N . SER A 1 355 ? 48.911 13.512 -70.414 1.00 57.97 355 SER A N 1
ATOM 2904 C CA . SER A 1 355 ? 47.601 12.970 -70.037 1.00 57.97 355 SER A CA 1
ATOM 2905 C C . SER A 1 355 ? 47.714 11.970 -68.877 1.00 57.97 355 SER A C 1
ATOM 2907 O O . SER A 1 355 ? 47.051 12.141 -67.856 1.00 57.97 355 SER A O 1
ATOM 2909 N N . LEU A 1 356 ? 48.653 11.016 -68.950 1.00 59.41 356 LEU A N 1
ATOM 2910 C CA . LEU A 1 356 ? 48.971 10.078 -67.860 1.00 59.41 356 LEU A CA 1
ATOM 2911 C C . LEU A 1 356 ? 49.376 10.786 -66.552 1.00 59.41 356 LEU A C 1
ATOM 2913 O O . LEU A 1 356 ? 49.029 10.322 -65.469 1.00 59.41 356 LEU A O 1
ATOM 2917 N N . ARG A 1 357 ? 50.072 11.931 -66.627 1.00 57.78 357 ARG A N 1
ATOM 2918 C CA . ARG A 1 357 ? 50.404 12.748 -65.442 1.00 57.78 357 ARG A CA 1
ATOM 2919 C C . ARG A 1 357 ? 49.225 13.530 -64.867 1.00 57.78 357 ARG A C 1
ATOM 2921 O O . ARG A 1 357 ? 49.266 13.844 -63.681 1.00 57.78 357 ARG A O 1
ATOM 2928 N N . PHE A 1 358 ? 48.235 13.883 -65.683 1.00 49.62 358 PHE A N 1
ATOM 2929 C CA . PHE A 1 358 ? 47.076 14.673 -65.256 1.00 49.62 358 PHE A CA 1
ATOM 2930 C C . PHE A 1 358 ? 45.900 13.816 -64.774 1.00 49.62 358 PHE A C 1
ATOM 2932 O O . PHE A 1 358 ? 45.191 14.248 -63.876 1.00 49.62 358 PHE A O 1
ATOM 2939 N N . PHE A 1 359 ? 45.722 12.607 -65.315 1.00 51.97 359 PHE A N 1
ATOM 2940 C CA . PHE A 1 359 ? 44.717 11.641 -64.846 1.00 51.97 359 PHE A CA 1
ATOM 2941 C C . PHE A 1 359 ? 45.191 10.770 -63.667 1.00 51.97 359 PHE A C 1
ATOM 2943 O O . PHE A 1 359 ? 44.393 10.042 -63.087 1.00 51.97 359 PHE A O 1
ATOM 2950 N N . GLY A 1 360 ? 46.476 10.833 -63.302 1.00 51.62 360 GLY A N 1
ATOM 2951 C CA . GLY A 1 360 ? 47.064 10.087 -62.184 1.00 51.62 360 GLY A CA 1
ATOM 2952 C C . GLY A 1 360 ? 47.111 10.847 -60.851 1.00 51.62 360 GLY A C 1
ATOM 2953 O O . GLY A 1 360 ? 48.091 10.681 -60.119 1.00 51.62 360 GLY A O 1
ATOM 2954 N N . ARG A 1 361 ? 46.139 11.724 -60.556 1.00 42.88 361 ARG A N 1
ATOM 2955 C CA . ARG A 1 361 ? 46.112 12.528 -59.323 1.00 42.88 361 ARG A CA 1
ATOM 2956 C C . ARG A 1 361 ? 44.706 12.809 -58.806 1.00 42.88 361 ARG A C 1
ATOM 2958 O O . ARG A 1 361 ? 43.825 13.045 -59.655 1.00 42.88 361 ARG A O 1
#

Sequence (361 aa):
MTSEDDCFPNVCSSCIFYPEPFETRRPDLSNGEPTRKLPQGVVYGVVRRSDPNEQKEMVVYGWSTNQLKEEMNYIKDVRATLEKVRKRMYGDYDEMRQKIRQLTQELSVSQAQQEYLENHIQTQSSALDSFNAMNSALASDSIGLQKTLVDVTLENSTIKDQIRNLQQTYEASMDKLREKQRQLEAAQVENQLLKMKVESSQEANAEVMREMTKKLYSQYEEKLQEEQRKHSAEKEALLEETNSFLKAIEEANKKMEAAEISLEEKDQKIGELDRLIERMEKERHQLQLQLLEHETEMSGEITGSDKERYRQLEEASASLRERIRHLDDMVHCQQKKVKQMVEEIMSHELFSRFSLRFFGR

Solvent-accessible surface area (backbone atoms only — not comparable to full-atom values): 20990 Å² total; per-residue (Å²): 135,87,84,89,81,89,87,88,84,92,84,91,86,92,88,85,84,89,85,87,86,90,88,88,88,85,84,90,86,83,89,88,87,82,90,87,89,86,84,92,82,87,62,76,53,82,63,84,72,84,73,101,58,102,68,90,69,80,67,74,54,82,56,57,84,62,59,61,53,51,54,59,47,49,56,50,52,53,51,55,47,52,52,51,49,50,56,44,53,53,49,57,47,51,51,48,55,46,51,52,50,48,51,51,50,52,48,52,52,51,48,53,50,49,53,51,49,51,53,51,51,51,52,52,48,55,50,50,53,50,50,51,50,50,52,51,49,52,50,51,52,52,52,50,52,53,47,52,54,49,52,54,50,52,51,52,53,51,53,53,50,53,52,51,54,51,50,53,54,49,51,58,47,53,52,52,50,54,52,51,50,53,53,51,52,53,51,49,52,51,51,52,51,50,49,54,52,50,53,53,52,50,49,54,55,48,48,53,52,51,50,52,51,49,54,50,51,50,54,52,51,52,50,53,52,48,53,52,49,49,56,51,49,52,52,50,51,53,50,51,52,51,52,50,53,50,52,53,50,53,53,49,49,54,53,48,53,56,50,50,53,56,46,53,58,49,53,54,51,47,58,52,50,52,59,46,49,57,50,53,51,52,52,48,54,53,52,52,51,52,50,52,51,54,56,53,64,70,67,55,91,82,57,97,84,44,64,68,60,49,51,53,51,50,54,49,50,52,53,50,54,50,52,50,49,53,48,52,53,51,49,51,53,48,52,51,50,51,49,50,53,51,53,51,49,53,51,52,51,52,48,51,57,50,47,57,62,64,75,68,112

Foldseek 3Di:
DDDDDDDDDDDDDDDDDDDDDDDDDDDDDDDDDDDDDDDDDFDWDFDFDDDPDPDGDTDIDGDDPVVVVVVVVVVVVVVVVVVVVVVVVVVVVVVVVVVVVVVVVVVVVVVVVVVVVVVVVVVVVVVVVVVVVVVVVVVVVVVVVVVVVVVVVVVVVVVVVVVVVVVVVVVVVVVVVVVVVVVVVVVVVVVVVVVVVVVVVVVVVVVVVVVVVVVVVVVVVVVVVVVVVVVVVVVVVVVVVVVVVVVVVVVLVVVVVVVVVVLVVLVVVLVVLVVVLVVLVVVLVVLVVVLVVLVVVVVDDDDPPCPVVVVVSVVVSVVSVVVSVVSVVVSVVSVVVSVVSVVVSVVVVVVSVVVCVVVVD

pLDDT: mean 80.57, std 21.76, range [28.41, 98.62]

Nearest PDB structures (foldseek):
  5nnv-assembly4_D  TM=4.919E-01  e=2.025E+00  Bacillus subtilis subsp. subtilis str. 168
  6zw5-assembly1_B  TM=4.586E-01  e=2.975E+00  Nostoc punctiforme

Mean predicted aligned error: 20.25 Å